Protein AF-A0A1X7NUG3-F1 (afdb_monomer_lite)

Structure (mmCIF, N/CA/C/O backbone):
data_AF-A0A1X7NUG3-F1
#
_entry.id   AF-A0A1X7NUG3-F1
#
loop_
_atom_site.group_PDB
_atom_site.id
_atom_site.type_symbol
_atom_site.label_atom_id
_atom_site.label_alt_id
_atom_site.label_comp_id
_atom_site.label_asym_id
_atom_site.label_entity_id
_atom_site.label_seq_id
_atom_site.pdbx_PDB_ins_code
_atom_site.Cartn_x
_atom_site.Cartn_y
_atom_site.Cartn_z
_atom_site.occupancy
_atom_site.B_iso_or_equiv
_atom_site.auth_seq_id
_atom_site.auth_comp_id
_atom_site.auth_asym_id
_atom_site.auth_atom_id
_atom_site.pdbx_PDB_model_num
ATOM 1 N N . MET A 1 1 ? 16.407 15.820 -26.210 1.00 51.03 1 MET A N 1
ATOM 2 C CA . MET A 1 1 ? 15.959 14.582 -25.521 1.00 51.03 1 MET A CA 1
ATOM 3 C C . MET A 1 1 ? 14.496 14.204 -25.796 1.00 51.03 1 MET A C 1
ATOM 5 O O . MET A 1 1 ? 14.108 13.091 -25.470 1.00 51.03 1 MET A O 1
ATOM 9 N N . THR A 1 2 ? 13.682 15.068 -26.412 1.00 53.81 2 THR A N 1
ATOM 10 C CA . THR A 1 2 ? 12.237 14.852 -26.629 1.00 53.81 2 THR A CA 1
ATOM 11 C C . THR A 1 2 ? 11.900 13.760 -27.653 1.00 53.81 2 THR A C 1
ATOM 13 O O . THR A 1 2 ? 10.905 13.070 -27.482 1.00 53.81 2 THR A O 1
ATOM 16 N N . GLU A 1 3 ? 12.744 13.550 -28.666 1.00 55.56 3 GLU A N 1
ATOM 17 C CA . GLU A 1 3 ? 12.507 12.588 -29.761 1.00 55.56 3 GLU A CA 1
ATOM 18 C C . GLU A 1 3 ? 12.637 11.113 -29.343 1.00 55.56 3 GLU A C 1
ATOM 20 O O . GLU A 1 3 ? 11.925 10.248 -29.851 1.00 55.56 3 GLU A O 1
ATOM 25 N N . VAL A 1 4 ? 13.503 10.818 -28.369 1.00 60.00 4 VAL A N 1
ATOM 26 C CA . VAL A 1 4 ? 13.834 9.444 -27.943 1.00 60.00 4 VAL A CA 1
ATOM 27 C C . VAL A 1 4 ? 12.673 8.786 -27.186 1.00 60.00 4 VAL A C 1
ATOM 29 O O . VAL A 1 4 ? 12.465 7.581 -27.281 1.00 60.00 4 VAL A O 1
ATOM 32 N N . GLN A 1 5 ? 11.860 9.581 -26.483 1.00 64.75 5 GLN A N 1
ATOM 33 C CA . GLN A 1 5 ? 10.739 9.097 -25.664 1.00 64.75 5 GLN A CA 1
ATOM 34 C C . GLN A 1 5 ? 9.473 8.760 -26.472 1.00 64.75 5 GLN A C 1
ATOM 36 O O . GLN A 1 5 ? 8.458 8.375 -25.881 1.00 64.75 5 GLN A O 1
ATOM 41 N N . THR A 1 6 ? 9.517 8.953 -27.794 1.00 70.25 6 THR A N 1
ATOM 42 C CA . THR A 1 6 ? 8.395 8.745 -28.723 1.00 70.25 6 THR A CA 1
ATOM 43 C C . THR A 1 6 ? 8.318 7.312 -29.244 1.00 70.25 6 THR A C 1
ATOM 45 O O . THR A 1 6 ? 7.305 6.937 -29.828 1.00 70.25 6 THR A O 1
ATOM 48 N N . PHE A 1 7 ? 9.363 6.506 -29.048 1.00 82.75 7 PHE A N 1
ATOM 49 C CA . PHE A 1 7 ? 9.443 5.143 -29.568 1.00 82.75 7 PHE A CA 1
ATOM 50 C C . PHE A 1 7 ? 9.084 4.097 -28.512 1.00 82.75 7 PHE A C 1
ATOM 52 O O . PHE A 1 7 ? 9.449 4.221 -27.345 1.00 82.75 7 PHE A O 1
ATOM 59 N N . GLN A 1 8 ? 8.440 3.017 -28.956 1.00 86.94 8 GLN A N 1
ATOM 60 C CA . GLN A 1 8 ? 7.981 1.913 -28.111 1.00 86.94 8 GLN A CA 1
ATOM 61 C C . GLN A 1 8 ? 9.103 1.264 -27.277 1.00 86.94 8 GLN A C 1
ATOM 63 O O . GLN A 1 8 ? 8.863 0.831 -26.150 1.00 86.94 8 GLN A O 1
ATOM 68 N N . TRP A 1 9 ? 10.327 1.192 -27.814 1.00 88.56 9 TRP A N 1
ATOM 69 C CA . TRP A 1 9 ? 11.469 0.588 -27.119 1.00 88.56 9 TRP A CA 1
ATOM 70 C C . TRP A 1 9 ? 11.834 1.334 -25.831 1.00 88.56 9 TRP A C 1
ATOM 72 O O . TRP A 1 9 ? 12.339 0.715 -24.897 1.00 88.56 9 TRP A O 1
ATOM 82 N N . PHE A 1 10 ? 11.560 2.643 -25.762 1.00 90.94 10 PHE A N 1
ATOM 83 C CA . PHE A 1 10 ? 11.886 3.454 -24.595 1.00 90.94 10 PHE A CA 1
ATOM 84 C C . PHE A 1 10 ? 11.067 3.026 -23.377 1.00 90.94 10 PHE A C 1
ATOM 86 O O . PHE A 1 10 ? 11.631 2.884 -22.298 1.00 90.94 10 PHE A O 1
ATOM 93 N N . ASP A 1 11 ? 9.758 2.796 -23.534 1.00 92.06 11 ASP A N 1
ATOM 94 C CA . ASP A 1 11 ? 8.913 2.328 -22.429 1.00 92.06 11 ASP A CA 1
ATOM 95 C C . ASP A 1 11 ? 9.333 0.927 -21.967 1.00 92.06 11 ASP A C 1
ATOM 97 O O . ASP A 1 11 ? 9.462 0.714 -20.764 1.00 92.06 11 ASP A O 1
ATOM 101 N N . ASN A 1 12 ? 9.649 0.016 -22.898 1.00 91.12 12 ASN A N 1
ATOM 102 C CA . ASN A 1 12 ? 10.208 -1.302 -22.567 1.00 91.12 12 ASN A CA 1
ATOM 103 C C . ASN A 1 12 ? 11.477 -1.190 -21.714 1.00 91.12 12 ASN A C 1
ATOM 105 O O . ASN A 1 12 ? 11.555 -1.774 -20.633 1.00 91.12 12 ASN A O 1
ATOM 109 N N . TYR A 1 13 ? 12.451 -0.410 -22.188 1.00 92.12 13 TYR A N 1
ATOM 110 C CA . TYR A 1 13 ? 13.710 -0.190 -21.483 1.00 92.12 13 TYR A CA 1
ATOM 111 C C . TYR A 1 13 ? 13.479 0.453 -20.113 1.00 92.12 13 TYR A C 1
ATOM 113 O O . TYR A 1 13 ? 13.983 -0.030 -19.103 1.00 92.12 13 TYR A O 1
ATOM 121 N N . LEU A 1 14 ? 12.677 1.520 -20.060 1.00 92.69 14 LEU A N 1
ATOM 122 C CA . LEU A 1 14 ? 12.391 2.242 -18.826 1.00 92.69 14 LEU A CA 1
ATOM 123 C C . LEU A 1 14 ? 11.735 1.328 -17.788 1.00 92.69 14 LEU A C 1
ATOM 125 O O . LEU A 1 14 ? 12.117 1.360 -16.626 1.00 92.69 14 LEU A O 1
ATOM 129 N N . ILE A 1 15 ? 10.771 0.504 -18.191 1.00 94.06 15 ILE A N 1
ATOM 130 C CA . ILE A 1 15 ? 10.093 -0.437 -17.295 1.00 94.06 15 ILE A CA 1
ATOM 131 C C . ILE A 1 15 ? 11.072 -1.458 -16.714 1.00 94.06 15 ILE A C 1
ATOM 133 O O . ILE A 1 15 ? 11.061 -1.672 -15.504 1.00 94.06 15 ILE A O 1
ATOM 137 N N . GLN A 1 16 ? 11.934 -2.046 -17.548 1.00 93.50 16 GLN A N 1
ATOM 138 C CA . GLN A 1 16 ? 12.959 -2.994 -17.097 1.00 93.50 16 GLN A CA 1
ATOM 139 C C . GLN A 1 16 ? 13.938 -2.344 -16.120 1.00 93.50 16 GLN A C 1
ATOM 141 O O . GLN A 1 16 ? 14.220 -2.897 -15.060 1.00 93.50 16 GLN A O 1
ATOM 146 N N . GLN A 1 17 ? 14.405 -1.135 -16.440 1.00 93.12 17 GLN A N 1
ATOM 147 C CA . GLN A 1 17 ? 15.295 -0.383 -15.561 1.00 93.12 17 GLN A CA 1
ATOM 148 C C . GLN A 1 17 ? 14.628 -0.058 -14.225 1.00 93.12 17 GLN A C 1
ATOM 150 O O . GLN A 1 17 ? 15.223 -0.295 -13.180 1.00 93.12 17 GLN A O 1
ATOM 155 N N . LEU A 1 18 ? 13.384 0.428 -14.235 1.00 94.12 18 LEU A N 1
ATOM 156 C CA . LEU A 1 18 ? 12.644 0.720 -13.007 1.00 94.12 18 LEU A CA 1
ATOM 157 C C . LEU A 1 18 ? 12.452 -0.538 -12.153 1.00 94.12 18 LEU A C 1
ATOM 159 O O . LEU A 1 18 ? 12.657 -0.469 -10.945 1.00 94.12 18 LEU A O 1
ATOM 163 N N . ALA A 1 19 ? 12.093 -1.670 -12.766 1.00 94.88 19 ALA A N 1
ATOM 164 C CA . ALA A 1 19 ? 11.925 -2.942 -12.067 1.00 94.88 19 ALA A CA 1
ATOM 165 C C . ALA A 1 19 ? 13.235 -3.409 -11.416 1.00 94.88 19 ALA A C 1
ATOM 167 O O . ALA A 1 19 ? 13.255 -3.707 -10.224 1.00 94.88 19 ALA A O 1
ATOM 168 N N . SER A 1 20 ? 14.336 -3.390 -12.173 1.00 93.88 20 SER A N 1
ATOM 169 C CA . SER A 1 20 ? 15.657 -3.795 -11.686 1.00 93.88 20 SER A CA 1
ATOM 170 C C . SER A 1 20 ? 16.163 -2.892 -10.555 1.00 93.88 20 SER A C 1
ATOM 172 O O . SER A 1 20 ? 16.641 -3.380 -9.534 1.00 93.88 20 SER A O 1
ATOM 174 N N . GLN A 1 21 ? 16.008 -1.573 -10.684 1.00 93.00 21 GLN A N 1
ATOM 175 C CA . GLN A 1 21 ? 16.404 -0.625 -9.638 1.00 93.00 21 GLN A CA 1
ATOM 176 C C . GLN A 1 21 ? 15.567 -0.802 -8.364 1.00 93.00 21 GLN A C 1
ATOM 178 O O . GLN A 1 21 ? 16.112 -0.821 -7.264 1.00 93.00 21 GLN A O 1
ATOM 183 N N . LEU A 1 22 ? 14.252 -1.007 -8.502 1.00 92.75 22 LEU A N 1
ATOM 184 C CA . LEU A 1 22 ? 13.373 -1.325 -7.372 1.00 92.75 22 LEU A CA 1
ATOM 185 C C . LEU A 1 22 ? 13.773 -2.627 -6.667 1.00 92.75 22 LEU A C 1
ATOM 187 O O . LEU A 1 22 ? 13.731 -2.681 -5.440 1.00 92.75 22 LEU A O 1
ATOM 191 N N . ALA A 1 23 ? 14.166 -3.655 -7.421 1.00 92.75 23 ALA A N 1
ATOM 192 C CA . ALA A 1 23 ? 14.602 -4.930 -6.861 1.00 92.75 23 ALA A CA 1
ATOM 193 C C . ALA A 1 23 ? 15.933 -4.815 -6.092 1.00 92.75 23 ALA A C 1
ATOM 195 O O . ALA A 1 23 ? 16.102 -5.412 -5.025 1.00 92.75 23 ALA A O 1
ATOM 196 N N . ASN A 1 24 ? 16.860 -4.001 -6.604 1.00 89.88 24 ASN A N 1
ATOM 197 C CA . ASN A 1 24 ? 18.190 -3.806 -6.021 1.00 89.88 24 ASN A CA 1
ATOM 198 C C . ASN A 1 24 ? 18.210 -2.839 -4.819 1.00 89.88 24 ASN A C 1
ATOM 200 O O . ASN A 1 24 ? 19.158 -2.863 -4.033 1.00 89.88 24 ASN A O 1
ATOM 204 N N . GLY A 1 25 ? 17.167 -2.023 -4.640 1.00 83.50 25 GLY A N 1
ATOM 205 C CA . GLY A 1 25 ? 17.064 -1.045 -3.553 1.00 83.50 25 GLY A CA 1
ATOM 206 C C . GLY A 1 25 ? 17.866 0.240 -3.801 1.00 83.50 25 GLY A C 1
ATOM 207 O O . GLY A 1 25 ? 18.378 0.475 -4.891 1.00 83.50 25 GLY A O 1
ATOM 208 N N . GLY A 1 26 ? 17.954 1.111 -2.786 1.00 72.88 26 GLY A N 1
ATOM 209 C CA . GLY A 1 26 ? 18.682 2.391 -2.890 1.00 72.88 26 GLY A CA 1
ATOM 210 C C . GLY A 1 26 ? 17.985 3.445 -3.761 1.00 72.88 26 GLY A C 1
ATOM 211 O O . GLY A 1 26 ? 18.637 4.284 -4.377 1.00 72.88 26 GLY A O 1
ATOM 212 N N . ILE A 1 27 ? 16.658 3.382 -3.833 1.00 83.06 27 ILE A N 1
ATOM 213 C CA . ILE A 1 27 ? 15.836 4.180 -4.741 1.00 83.06 27 ILE A CA 1
ATOM 214 C C . ILE A 1 27 ? 15.324 5.474 -4.106 1.00 83.06 27 ILE A C 1
ATOM 216 O O . ILE A 1 27 ? 14.918 5.513 -2.946 1.00 83.06 27 ILE A O 1
ATOM 220 N N . ASP A 1 28 ? 15.268 6.530 -4.915 1.00 91.00 28 ASP A N 1
ATOM 221 C CA . ASP A 1 28 ? 14.514 7.740 -4.594 1.00 91.00 28 ASP A CA 1
ATOM 222 C C . ASP A 1 28 ? 13.036 7.509 -4.934 1.00 91.00 28 ASP A C 1
ATOM 224 O O . ASP A 1 28 ? 12.619 7.550 -6.096 1.00 91.00 28 ASP A O 1
ATOM 228 N N . TYR A 1 29 ? 12.237 7.239 -3.902 1.00 91.88 29 TYR A N 1
ATOM 229 C CA . TYR A 1 29 ? 10.825 6.921 -4.067 1.00 91.88 29 TYR A CA 1
ATOM 230 C C . TYR A 1 29 ? 10.028 8.016 -4.780 1.00 91.88 29 TYR A C 1
ATOM 232 O O . TYR A 1 29 ? 9.138 7.715 -5.581 1.00 91.88 29 TYR A O 1
ATOM 240 N N . ASP A 1 30 ? 10.327 9.281 -4.494 1.00 91.75 30 ASP A N 1
ATOM 241 C CA . ASP A 1 30 ? 9.551 10.404 -5.011 1.00 91.75 30 ASP A CA 1
ATOM 242 C C . ASP A 1 30 ? 9.921 10.684 -6.467 1.00 91.75 30 ASP A C 1
ATOM 244 O O . ASP A 1 30 ? 9.031 10.888 -7.300 1.00 91.75 30 ASP A O 1
ATOM 248 N N . TYR A 1 31 ? 11.209 10.585 -6.804 1.00 93.62 31 TYR A N 1
ATOM 249 C CA . TYR A 1 31 ? 11.667 10.637 -8.189 1.00 93.62 31 TYR A CA 1
ATOM 250 C C . TYR A 1 31 ? 11.011 9.539 -9.042 1.00 93.62 31 TYR A C 1
ATOM 252 O O . TYR A 1 31 ? 10.504 9.818 -10.132 1.00 93.62 31 TYR A O 1
ATOM 260 N N . TYR A 1 32 ? 10.948 8.302 -8.539 1.00 93.50 32 TYR A N 1
ATOM 261 C CA . TYR A 1 32 ? 10.369 7.175 -9.278 1.00 93.50 32 TYR A CA 1
ATOM 262 C C . TYR A 1 32 ? 8.845 7.308 -9.440 1.00 93.50 32 TYR A C 1
ATOM 264 O O . TYR A 1 32 ? 8.334 7.060 -10.538 1.00 93.50 32 TYR A O 1
ATOM 272 N N . ASP A 1 33 ? 8.098 7.748 -8.413 1.00 93.62 33 ASP A N 1
ATOM 273 C CA . ASP A 1 33 ? 6.642 7.952 -8.556 1.00 93.62 33 ASP A CA 1
ATOM 274 C C . ASP A 1 33 ? 6.342 9.056 -9.575 1.00 93.62 33 ASP A C 1
ATOM 276 O O . ASP A 1 33 ? 5.431 8.903 -10.399 1.00 93.62 33 ASP A O 1
ATOM 280 N N . GLN A 1 34 ? 7.133 10.136 -9.569 1.00 94.06 34 GLN A N 1
ATOM 281 C CA . GLN A 1 34 ? 7.025 11.213 -10.552 1.00 94.06 34 GLN A CA 1
ATOM 282 C C . GLN A 1 34 ? 7.350 10.723 -11.963 1.00 94.06 34 GLN A C 1
ATOM 284 O O . GLN A 1 34 ? 6.582 10.990 -12.892 1.00 94.06 34 GLN A O 1
ATOM 289 N N . LEU A 1 35 ? 8.437 9.970 -12.133 1.00 92.69 35 LEU A N 1
ATOM 290 C CA . LEU A 1 35 ? 8.841 9.419 -13.424 1.00 92.69 35 LEU A CA 1
ATOM 291 C C . LEU A 1 35 ? 7.753 8.502 -14.006 1.00 92.69 35 LEU A C 1
ATOM 293 O O . LEU A 1 35 ? 7.370 8.658 -15.168 1.00 92.69 35 LEU A O 1
ATOM 297 N N . ILE A 1 36 ? 7.171 7.617 -13.190 1.00 93.88 36 ILE A N 1
ATOM 298 C CA . ILE A 1 36 ? 6.039 6.767 -13.593 1.00 93.88 36 ILE A CA 1
ATOM 299 C C . ILE A 1 36 ? 4.799 7.618 -13.915 1.00 93.88 36 ILE A C 1
ATOM 301 O O . ILE A 1 36 ? 4.100 7.362 -14.900 1.00 93.88 36 ILE A O 1
ATOM 305 N N . ALA A 1 37 ? 4.500 8.647 -13.116 1.00 93.75 37 ALA A N 1
ATOM 306 C CA . ALA A 1 37 ? 3.349 9.521 -13.344 1.00 93.75 37 ALA A CA 1
ATOM 307 C C . ALA A 1 37 ? 3.452 10.287 -14.674 1.00 93.75 37 ALA A C 1
ATOM 309 O O . ALA A 1 37 ? 2.462 10.371 -15.406 1.00 93.75 37 ALA A O 1
ATOM 310 N N . GLN A 1 38 ? 4.646 10.772 -15.026 1.00 92.75 38 GLN A N 1
ATOM 311 C CA . GLN A 1 38 ? 4.910 11.486 -16.279 1.00 92.75 38 GLN A CA 1
ATOM 312 C C . GLN A 1 38 ? 4.671 10.624 -17.529 1.00 92.75 38 GLN A C 1
ATOM 314 O O . GLN A 1 38 ? 4.400 11.171 -18.603 1.00 92.75 38 GLN A O 1
ATOM 319 N N . ARG A 1 39 ? 4.718 9.287 -17.414 1.00 92.00 39 ARG A N 1
ATOM 320 C CA . ARG A 1 39 ? 4.415 8.385 -18.538 1.00 92.00 39 ARG A CA 1
ATOM 321 C C . ARG A 1 39 ? 2.938 8.367 -18.913 1.00 92.00 39 ARG A C 1
ATOM 323 O O . ARG A 1 39 ? 2.641 8.161 -20.080 1.00 92.00 39 ARG A O 1
ATOM 330 N N . ARG A 1 40 ? 2.010 8.662 -17.995 1.00 90.56 40 ARG A N 1
ATOM 331 C CA . ARG A 1 40 ? 0.553 8.541 -18.234 1.00 90.56 40 ARG A CA 1
ATOM 332 C C . ARG A 1 40 ? 0.030 9.331 -19.436 1.00 90.56 40 ARG A C 1
ATOM 334 O O . ARG A 1 40 ? -0.956 8.924 -20.037 1.00 90.56 40 ARG A O 1
ATOM 341 N N . GLY A 1 41 ? 0.668 10.453 -19.768 1.00 88.31 41 GLY A N 1
ATOM 342 C CA . GLY A 1 41 ? 0.294 11.304 -20.904 1.00 88.31 41 GLY A CA 1
ATOM 343 C C . GLY A 1 41 ? 1.015 10.974 -22.214 1.00 88.31 41 GLY A C 1
ATOM 344 O O . GLY A 1 41 ? 0.940 11.760 -23.154 1.00 88.31 41 GLY A O 1
ATOM 345 N N . LYS A 1 42 ? 1.783 9.881 -22.277 1.00 90.38 42 LYS A N 1
ATOM 346 C CA . LYS A 1 42 ? 2.637 9.545 -23.425 1.00 90.38 42 LYS A CA 1
ATOM 347 C C . LYS A 1 42 ? 1.954 8.530 -24.336 1.00 90.38 42 LYS A C 1
ATOM 349 O O . LYS A 1 42 ? 1.177 7.699 -23.879 1.00 90.38 42 LYS A O 1
ATOM 354 N N . PHE A 1 43 ? 2.277 8.596 -25.628 1.00 89.94 43 PHE A N 1
ATOM 355 C CA . PHE A 1 43 ? 1.594 7.850 -26.690 1.00 89.94 43 PHE A CA 1
ATOM 356 C C . PHE A 1 43 ? 1.501 6.337 -26.422 1.00 89.94 43 PHE A C 1
ATOM 358 O O . PHE A 1 43 ? 0.418 5.761 -26.512 1.00 89.94 43 PHE A O 1
ATOM 365 N N . TRP A 1 44 ? 2.612 5.715 -26.019 1.00 91.19 44 TRP A N 1
ATOM 366 C CA . TRP A 1 44 ? 2.705 4.270 -25.780 1.00 91.19 44 TRP A CA 1
ATOM 367 C C . TRP A 1 44 ? 2.209 3.822 -24.400 1.00 91.19 44 TRP A C 1
ATOM 369 O O . TRP A 1 44 ? 2.136 2.627 -24.132 1.00 91.19 44 TRP A O 1
ATOM 379 N N . TYR A 1 45 ? 1.823 4.744 -23.507 1.00 91.00 45 TYR A N 1
ATOM 380 C CA . TYR A 1 45 ? 1.429 4.391 -22.138 1.00 91.00 45 TYR A CA 1
ATOM 381 C C . TYR A 1 45 ? 0.294 3.372 -22.084 1.00 91.00 45 TYR A C 1
ATOM 383 O O . TYR A 1 45 ? 0.288 2.514 -21.209 1.00 91.00 45 TYR A O 1
ATOM 391 N N . LYS A 1 46 ? -0.667 3.458 -23.010 1.00 92.44 46 LYS A N 1
ATOM 392 C CA . LYS A 1 46 ? -1.818 2.547 -23.062 1.00 92.44 46 LYS A CA 1
ATOM 393 C C . LYS A 1 46 ? -1.390 1.078 -23.181 1.00 92.44 46 LYS A C 1
ATOM 395 O O . LYS A 1 46 ? -1.996 0.237 -22.524 1.00 92.44 46 LYS A O 1
ATOM 400 N N . ASP A 1 47 ? -0.322 0.808 -23.930 1.00 92.06 47 ASP A N 1
ATOM 401 C CA . ASP A 1 47 ? 0.175 -0.542 -24.210 1.00 92.06 47 ASP A CA 1
ATOM 402 C C . ASP A 1 47 ? 0.991 -1.085 -23.025 1.00 92.06 47 ASP A C 1
ATOM 404 O O . ASP A 1 47 ? 1.037 -2.287 -22.785 1.00 92.06 47 ASP A O 1
ATOM 408 N N . TYR A 1 48 ? 1.558 -0.186 -22.213 1.00 93.25 48 TYR A N 1
ATOM 409 C CA . TYR A 1 48 ? 2.372 -0.507 -21.035 1.00 93.25 48 TYR A CA 1
ATOM 410 C C . TYR A 1 48 ? 1.696 -0.209 -19.695 1.00 93.25 48 TYR A C 1
ATOM 412 O O . TYR A 1 48 ? 2.319 -0.276 -18.630 1.00 93.25 48 TYR A O 1
ATOM 420 N N . ARG A 1 49 ? 0.409 0.143 -19.722 1.00 94.81 49 ARG A N 1
ATOM 421 C CA . ARG A 1 49 ? -0.332 0.650 -18.563 1.00 94.81 49 ARG A CA 1
ATOM 422 C C . ARG A 1 49 ? -0.246 -0.314 -17.386 1.00 94.81 49 ARG A C 1
ATOM 424 O O . ARG A 1 49 ? -0.010 0.125 -16.263 1.00 94.81 49 ARG A O 1
ATOM 431 N N . THR A 1 50 ? -0.428 -1.603 -17.649 1.00 95.50 50 THR A N 1
ATOM 432 C CA . THR A 1 50 ? -0.387 -2.672 -16.646 1.00 95.50 50 THR A CA 1
ATOM 433 C C . THR A 1 50 ? 0.972 -2.738 -15.951 1.00 95.50 50 THR A C 1
ATOM 435 O O . THR A 1 50 ? 1.025 -2.664 -14.726 1.00 95.50 50 THR A O 1
ATOM 438 N N . ALA A 1 51 ? 2.070 -2.753 -16.713 1.00 95.56 51 ALA A N 1
ATOM 439 C CA . ALA A 1 51 ? 3.426 -2.788 -16.166 1.00 95.56 51 ALA A CA 1
ATOM 440 C C . ALA A 1 51 ? 3.736 -1.544 -15.316 1.00 95.56 51 ALA A C 1
ATOM 442 O O . ALA A 1 51 ? 4.246 -1.658 -14.202 1.00 95.56 51 ALA A O 1
ATOM 443 N N . TYR A 1 52 ? 3.344 -0.353 -15.780 1.00 96.31 52 TYR A N 1
ATOM 444 C CA . TYR A 1 52 ? 3.502 0.873 -14.993 1.00 96.31 52 TYR A CA 1
ATOM 445 C C . TYR A 1 52 ? 2.668 0.885 -13.709 1.00 96.31 52 TYR A C 1
ATOM 447 O O . TYR A 1 52 ? 3.097 1.464 -12.709 1.00 96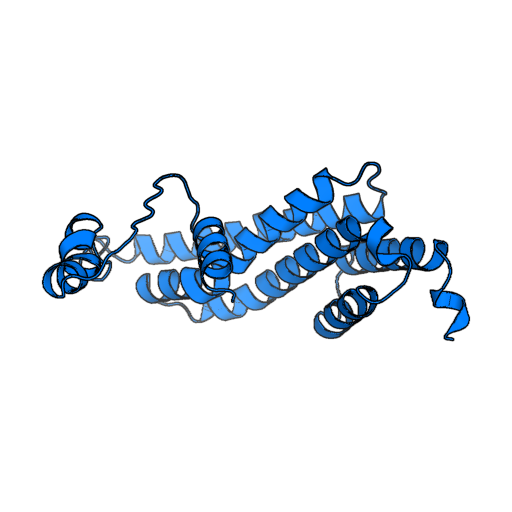.31 52 TYR A O 1
ATOM 455 N N . HIS A 1 53 ? 1.480 0.273 -13.702 1.00 97.12 53 HIS A N 1
ATOM 456 C CA . HIS A 1 53 ? 0.713 0.132 -12.464 1.00 97.12 53 HIS A CA 1
ATOM 457 C C . HIS A 1 53 ? 1.364 -0.854 -11.503 1.00 97.12 53 HIS A C 1
ATOM 459 O O . HIS A 1 53 ? 1.447 -0.526 -10.323 1.00 97.12 53 HIS A O 1
ATOM 465 N N . ALA A 1 54 ? 1.862 -1.996 -11.984 1.00 97.06 54 ALA A N 1
ATOM 466 C CA . ALA A 1 54 ? 2.611 -2.937 -11.154 1.00 97.06 54 ALA A CA 1
ATOM 467 C C . ALA A 1 54 ? 3.814 -2.240 -10.490 1.00 97.06 54 ALA A C 1
ATOM 469 O O . ALA A 1 54 ? 3.901 -2.225 -9.265 1.00 97.06 54 ALA A O 1
ATOM 470 N N . LEU A 1 55 ? 4.644 -1.532 -11.269 1.00 96.56 55 LEU A N 1
ATOM 471 C CA . LEU A 1 55 ? 5.773 -0.737 -10.757 1.00 96.56 55 LEU A CA 1
ATOM 472 C C . LEU A 1 55 ? 5.353 0.313 -9.723 1.00 96.56 55 LEU A C 1
ATOM 474 O O . LEU A 1 55 ? 6.012 0.508 -8.706 1.00 96.56 55 LEU A O 1
ATOM 478 N N . ARG A 1 56 ? 4.240 1.014 -9.960 1.00 97.19 56 ARG A N 1
ATOM 479 C CA . ARG A 1 56 ? 3.750 2.022 -9.013 1.00 97.19 56 ARG A CA 1
ATOM 480 C C . ARG A 1 56 ? 3.316 1.394 -7.688 1.00 97.19 56 ARG A C 1
ATOM 482 O O . ARG A 1 56 ? 3.489 2.008 -6.638 1.00 97.19 56 ARG A O 1
ATOM 489 N N . TRP A 1 57 ? 2.683 0.224 -7.726 1.00 98.12 57 TRP A N 1
ATOM 490 C CA . TRP A 1 57 ? 2.216 -0.446 -6.514 1.00 98.12 57 TRP A CA 1
ATOM 491 C C . TRP A 1 57 ? 3.349 -1.131 -5.753 1.00 98.12 57 TRP A C 1
ATOM 493 O O . TRP A 1 57 ? 3.352 -1.034 -4.529 1.00 98.12 57 TRP A O 1
ATOM 503 N N . SER A 1 58 ? 4.348 -1.696 -6.436 1.00 97.38 58 SER A N 1
ATOM 504 C CA . SER A 1 58 ? 5.564 -2.174 -5.770 1.00 97.38 58 SER A CA 1
ATOM 505 C C . SER A 1 58 ? 6.326 -1.026 -5.102 1.00 97.38 58 SER A C 1
ATOM 507 O O . SER A 1 58 ? 6.659 -1.128 -3.926 1.00 97.38 58 SER A O 1
ATOM 509 N N . LEU A 1 59 ? 6.494 0.113 -5.787 1.00 97.00 59 LEU A N 1
ATOM 510 C CA . LEU A 1 59 ? 7.114 1.318 -5.225 1.00 97.00 59 LEU A CA 1
ATOM 511 C C . LEU A 1 59 ? 6.411 1.786 -3.943 1.00 97.00 59 LEU A C 1
ATOM 513 O O . LEU A 1 59 ? 7.057 2.059 -2.934 1.00 97.00 59 LEU A O 1
ATOM 517 N N . LYS A 1 60 ? 5.073 1.858 -3.971 1.00 96.94 60 LYS A N 1
ATOM 518 C CA . LYS A 1 60 ? 4.266 2.224 -2.799 1.00 96.94 60 LYS A CA 1
ATOM 519 C C . LYS A 1 60 ? 4.426 1.243 -1.646 1.00 96.94 60 LYS A C 1
ATOM 521 O O . LYS A 1 60 ? 4.446 1.685 -0.502 1.00 96.94 60 LYS A O 1
ATOM 526 N N . LEU A 1 61 ? 4.480 -0.054 -1.944 1.00 97.62 61 LEU A N 1
ATOM 527 C CA . LEU A 1 61 ? 4.663 -1.088 -0.935 1.00 97.62 61 LEU A CA 1
ATOM 528 C C . LEU A 1 61 ? 6.017 -0.919 -0.257 1.00 97.62 61 LEU A C 1
ATOM 530 O O . LEU A 1 61 ? 6.059 -0.748 0.953 1.00 97.62 61 LEU A O 1
ATOM 534 N N . VAL A 1 62 ? 7.096 -0.895 -1.039 1.00 95.88 62 VAL A N 1
ATOM 535 C CA . VAL A 1 62 ? 8.462 -0.826 -0.511 1.00 95.88 62 VAL A CA 1
ATOM 536 C C . VAL A 1 62 ? 8.658 0.451 0.317 1.00 95.88 62 VAL A C 1
ATOM 538 O O . VAL A 1 62 ? 9.057 0.362 1.474 1.00 95.88 62 VAL A O 1
ATOM 541 N N . LYS A 1 63 ? 8.208 1.611 -0.189 1.00 95.12 63 LYS A N 1
ATOM 542 C CA . LYS A 1 63 ? 8.218 2.877 0.567 1.00 95.12 63 LYS A CA 1
ATOM 543 C C . LYS A 1 63 ? 7.470 2.775 1.902 1.00 95.12 63 LYS A C 1
ATOM 545 O O . LYS A 1 63 ? 7.984 3.179 2.939 1.00 95.12 63 LYS A O 1
ATOM 550 N N . ALA A 1 64 ? 6.243 2.255 1.882 1.00 95.56 64 ALA A N 1
ATOM 551 C CA . ALA A 1 64 ? 5.408 2.193 3.078 1.00 95.56 64 ALA A CA 1
ATOM 552 C C . ALA A 1 64 ? 5.949 1.205 4.126 1.00 95.56 64 ALA A C 1
ATOM 554 O O . ALA A 1 64 ? 5.790 1.445 5.323 1.00 95.56 64 ALA A O 1
ATOM 555 N N . VAL A 1 65 ? 6.592 0.117 3.690 1.00 95.75 65 VAL A N 1
ATOM 556 C CA . VAL A 1 65 ? 7.264 -0.841 4.578 1.00 95.75 65 VAL A CA 1
ATOM 557 C C . VAL A 1 65 ? 8.506 -0.219 5.219 1.00 95.75 65 VAL A C 1
ATOM 559 O O . VAL A 1 65 ? 8.676 -0.343 6.429 1.00 95.75 65 VAL A O 1
ATOM 562 N N . ASP A 1 66 ? 9.316 0.523 4.464 1.00 92.56 66 ASP A N 1
ATOM 563 C CA . ASP A 1 66 ? 10.484 1.226 5.013 1.00 92.56 66 ASP A CA 1
ATOM 564 C C . ASP A 1 66 ? 10.089 2.275 6.065 1.00 92.56 66 ASP A C 1
ATOM 566 O O . ASP A 1 66 ? 10.711 2.392 7.124 1.00 92.56 66 ASP A O 1
ATOM 570 N N . GLU A 1 67 ? 9.010 3.018 5.811 1.00 92.62 67 GLU A N 1
ATOM 571 C CA . GLU A 1 67 ? 8.470 4.000 6.756 1.00 92.62 67 GLU A CA 1
ATOM 572 C C . GLU A 1 67 ? 7.870 3.334 8.011 1.00 92.62 67 GLU A C 1
ATOM 574 O O . GLU A 1 67 ? 7.888 3.928 9.100 1.00 92.62 67 GLU A O 1
ATOM 579 N N . MET A 1 68 ? 7.372 2.095 7.890 1.00 94.44 68 MET A N 1
ATOM 580 C CA . MET A 1 68 ? 6.651 1.382 8.947 1.00 94.44 68 MET A CA 1
ATOM 581 C C . MET A 1 68 ? 7.481 1.214 10.220 1.00 94.44 68 MET A C 1
ATOM 583 O O . MET A 1 68 ? 6.950 1.437 11.307 1.00 94.44 68 MET A O 1
ATOM 587 N N . THR A 1 69 ? 8.758 0.840 10.121 1.00 88.62 69 THR A N 1
ATOM 588 C CA . THR A 1 69 ? 9.599 0.550 11.299 1.00 88.62 69 THR A CA 1
ATOM 589 C C . THR A 1 69 ? 9.612 1.723 12.281 1.00 88.62 69 THR A C 1
ATOM 591 O O . THR A 1 69 ? 9.413 1.554 13.486 1.00 88.62 69 THR A O 1
ATOM 594 N N . SER A 1 70 ? 9.753 2.943 11.755 1.00 91.31 70 SER A N 1
ATOM 595 C CA . SER A 1 70 ? 9.732 4.173 12.555 1.00 91.31 70 SER A CA 1
ATOM 596 C C . SER A 1 70 ? 8.364 4.465 13.184 1.00 91.31 70 SER A C 1
ATOM 598 O O . SER A 1 70 ? 8.286 5.087 14.246 1.00 91.31 70 SER A O 1
ATOM 600 N N . LEU A 1 71 ? 7.282 4.020 12.538 1.00 93.31 71 LEU A N 1
ATOM 601 C CA . LEU A 1 71 ? 5.915 4.166 13.022 1.00 93.31 71 LEU A CA 1
ATOM 602 C C . LEU A 1 71 ? 5.615 3.145 14.122 1.00 93.31 71 LEU A C 1
ATOM 604 O O . LEU A 1 71 ? 5.136 3.545 15.179 1.00 93.31 71 LEU A O 1
ATOM 608 N N . LEU A 1 72 ? 5.956 1.865 13.931 1.00 93.81 72 LEU A N 1
ATOM 609 C CA . LEU A 1 72 ? 5.757 0.807 14.933 1.00 93.81 72 LEU A CA 1
ATOM 610 C C . LEU A 1 72 ? 6.486 1.104 16.249 1.00 93.81 72 LEU A C 1
ATOM 612 O O . LEU A 1 72 ? 5.962 0.805 17.325 1.00 93.81 72 LEU A O 1
ATOM 616 N N . ALA A 1 73 ? 7.666 1.726 16.180 1.00 91.88 73 ALA A N 1
ATOM 617 C CA . ALA A 1 73 ? 8.432 2.126 17.359 1.00 91.88 73 ALA A CA 1
ATOM 618 C C . ALA A 1 73 ? 7.680 3.121 18.266 1.00 91.88 73 ALA A C 1
ATOM 620 O O . ALA A 1 73 ? 7.896 3.126 19.476 1.00 91.88 73 ALA A O 1
ATOM 621 N N . LYS A 1 74 ? 6.776 3.930 17.696 1.00 93.44 74 LYS A N 1
ATOM 622 C CA . LYS A 1 74 ? 5.981 4.948 18.409 1.00 93.44 74 LYS A CA 1
ATOM 623 C C . LYS A 1 74 ? 4.658 4.411 18.964 1.00 93.44 74 LYS A C 1
ATOM 625 O O . LYS A 1 74 ? 3.905 5.161 19.578 1.00 93.44 74 LYS A O 1
ATOM 630 N N . ILE A 1 75 ? 4.336 3.144 18.703 1.00 93.69 75 ILE A N 1
ATOM 631 C CA . ILE A 1 75 ? 3.072 2.534 19.120 1.00 93.69 75 ILE A CA 1
ATOM 632 C C . ILE A 1 75 ? 3.280 1.813 20.450 1.00 93.69 75 ILE A C 1
ATOM 634 O O . ILE A 1 75 ? 4.130 0.923 20.553 1.00 93.69 75 ILE A O 1
ATOM 638 N N . HIS A 1 76 ? 2.492 2.178 21.459 1.00 90.75 76 HIS A N 1
ATOM 639 C CA . HIS A 1 76 ? 2.644 1.675 22.830 1.00 90.75 76 HIS A CA 1
ATOM 640 C C . HIS A 1 76 ? 1.405 0.952 23.366 1.00 90.75 76 HIS A C 1
ATOM 642 O O . HIS A 1 76 ? 1.493 0.296 24.397 1.00 90.75 76 HIS A O 1
ATOM 648 N N . ASP A 1 77 ? 0.284 1.023 22.653 1.00 89.31 77 ASP A N 1
ATOM 649 C CA . ASP A 1 77 ? -0.973 0.379 23.019 1.00 89.31 77 ASP A CA 1
ATOM 650 C C . ASP A 1 77 ? -1.724 -0.110 21.768 1.00 89.31 77 ASP A C 1
ATOM 652 O O . ASP A 1 77 ? -1.387 0.236 20.628 1.00 89.31 77 ASP A O 1
ATOM 656 N N . LYS A 1 78 ? -2.747 -0.943 21.981 1.00 88.06 78 LYS A N 1
ATOM 657 C CA . LYS A 1 78 ? -3.528 -1.572 20.904 1.00 88.06 78 LYS A CA 1
ATOM 658 C C . LYS A 1 78 ? -4.427 -0.598 20.161 1.00 88.06 78 LYS A C 1
ATOM 660 O O . LYS A 1 78 ? -4.668 -0.793 18.971 1.00 88.06 78 LYS A O 1
ATOM 665 N N . HIS A 1 79 ? -4.953 0.410 20.851 1.00 86.25 79 HIS A N 1
ATOM 666 C CA . HIS A 1 79 ? -5.857 1.377 20.246 1.00 86.25 79 HIS A CA 1
ATOM 667 C C . HIS A 1 79 ? -5.099 2.198 19.201 1.00 86.25 79 HIS A C 1
ATOM 669 O O . HIS A 1 79 ? -5.517 2.274 18.044 1.00 86.25 79 HIS A O 1
ATOM 675 N N . LEU A 1 80 ? -3.926 2.720 19.566 1.00 90.56 80 LEU A N 1
ATOM 676 C CA . LEU A 1 80 ? -3.039 3.405 18.636 1.00 90.56 80 LEU A CA 1
ATOM 677 C C . LEU A 1 80 ? -2.568 2.468 17.516 1.00 90.56 80 LEU A C 1
ATOM 679 O O . LEU A 1 80 ? -2.504 2.890 16.364 1.00 90.56 80 LEU A O 1
ATOM 683 N N . PHE A 1 81 ? -2.289 1.195 17.814 1.00 92.50 81 PHE A N 1
ATOM 684 C CA . PHE A 1 81 ? -1.954 0.210 16.782 1.00 92.50 81 PHE A CA 1
ATOM 685 C C . PHE A 1 81 ? -3.065 0.069 15.734 1.00 92.50 81 PHE A C 1
ATOM 687 O O . PHE A 1 81 ? -2.797 0.143 14.533 1.00 92.50 81 PHE A O 1
ATOM 694 N N . TRP A 1 82 ? -4.315 -0.081 16.178 1.00 89.38 82 TRP A N 1
ATOM 695 C CA . TRP A 1 82 ? -5.467 -0.202 15.289 1.00 89.38 82 TRP A CA 1
ATOM 696 C C . TRP A 1 82 ? -5.711 1.077 14.487 1.00 89.38 82 TRP A C 1
ATOM 698 O O . TRP A 1 82 ? -5.875 1.014 13.269 1.00 89.38 82 TRP A O 1
ATOM 708 N N . GLN A 1 83 ? -5.632 2.241 15.134 1.00 90.75 83 GLN A N 1
ATOM 709 C CA . GLN A 1 83 ? -5.727 3.533 14.459 1.00 90.75 83 GLN A CA 1
ATOM 710 C C . GLN A 1 83 ? -4.664 3.657 13.357 1.00 90.75 83 GLN A C 1
ATOM 712 O O . GLN A 1 83 ? -4.991 3.995 12.220 1.00 90.75 83 GLN A O 1
ATOM 717 N N . MET A 1 84 ? -3.409 3.312 13.661 1.00 94.12 84 MET A N 1
ATOM 718 C CA . MET A 1 84 ? -2.314 3.322 12.688 1.00 94.12 84 MET A CA 1
ATOM 719 C C . MET A 1 84 ? -2.535 2.322 11.551 1.00 94.12 84 MET A C 1
ATOM 721 O O . MET A 1 84 ? -2.199 2.620 10.401 1.00 94.12 84 MET A O 1
ATOM 725 N N . TYR A 1 85 ? -3.140 1.162 11.822 1.00 94.38 85 TYR A N 1
ATOM 726 C CA . TYR A 1 85 ? -3.540 0.245 10.760 1.00 94.38 85 TYR A CA 1
ATOM 727 C C . TYR A 1 85 ? -4.573 0.886 9.830 1.00 94.38 85 TYR A C 1
ATOM 729 O O . TYR A 1 85 ? -4.366 0.908 8.615 1.00 94.38 85 TYR A O 1
ATOM 737 N N . GLN A 1 86 ? -5.623 1.489 10.392 1.00 91.94 86 GLN A N 1
ATOM 738 C CA . GLN A 1 86 ? -6.714 2.115 9.643 1.00 91.94 86 GLN A CA 1
ATOM 739 C C . GLN A 1 86 ? -6.279 3.339 8.822 1.00 91.94 86 GLN A C 1
ATOM 741 O O . GLN A 1 86 ? -6.866 3.616 7.774 1.00 91.94 86 GLN A O 1
ATOM 746 N N . THR A 1 87 ? -5.256 4.080 9.255 1.00 92.31 87 THR A N 1
ATOM 747 C CA . THR A 1 87 ? -4.798 5.305 8.572 1.00 92.31 87 THR A CA 1
ATOM 748 C C . THR A 1 87 ? -3.575 5.091 7.677 1.00 92.31 87 THR A C 1
ATOM 750 O O . THR A 1 87 ? -3.425 5.766 6.645 1.00 92.31 87 THR A O 1
ATOM 753 N N . ASN A 1 88 ? -2.700 4.149 8.038 1.00 94.44 88 ASN A N 1
ATOM 754 C CA . ASN A 1 88 ? -1.393 3.963 7.412 1.00 94.44 88 ASN A CA 1
ATOM 755 C C . ASN A 1 88 ? -1.197 2.536 6.896 1.00 94.44 88 ASN A C 1
ATOM 757 O O . ASN A 1 88 ? -1.051 2.367 5.685 1.00 94.44 88 ASN A O 1
ATOM 761 N N . PHE A 1 89 ? -1.193 1.526 7.768 1.00 96.31 89 PHE A N 1
ATOM 762 C CA . PHE A 1 89 ? -0.663 0.206 7.400 1.00 96.31 89 PHE A CA 1
ATOM 763 C C . PHE A 1 89 ? -1.543 -0.580 6.424 1.00 96.31 89 PHE A C 1
ATOM 765 O O . PHE A 1 89 ? -0.995 -1.314 5.606 1.00 96.31 89 PHE A O 1
ATOM 772 N N . TYR A 1 90 ? -2.861 -0.342 6.374 1.00 96.44 90 TYR A N 1
ATOM 773 C CA . TYR A 1 90 ? -3.722 -0.961 5.352 1.00 96.44 90 TYR A CA 1
ATOM 774 C C . TYR A 1 90 ? -3.264 -0.661 3.913 1.00 96.44 90 TYR A C 1
ATOM 776 O O . TYR A 1 90 ? -3.582 -1.393 2.976 1.00 96.44 90 TYR A O 1
ATOM 784 N N . LYS A 1 91 ? -2.529 0.442 3.705 1.00 96.94 91 LYS A N 1
ATOM 785 C CA . LYS A 1 91 ? -1.996 0.814 2.388 1.00 96.94 91 LYS A CA 1
ATOM 786 C C . LYS A 1 91 ? -0.941 -0.180 1.905 1.00 96.94 91 LYS A C 1
ATOM 788 O O . LYS A 1 91 ? -0.779 -0.306 0.694 1.00 96.94 91 LYS A O 1
ATOM 793 N N . ILE A 1 92 ? -0.262 -0.879 2.818 1.00 98.06 92 ILE A N 1
ATOM 794 C CA . ILE A 1 92 ? 0.715 -1.926 2.500 1.00 98.06 92 ILE A CA 1
ATOM 795 C C . ILE A 1 92 ? -0.019 -3.151 1.945 1.00 98.06 92 ILE A C 1
ATOM 797 O O . ILE A 1 92 ? 0.283 -3.570 0.829 1.00 98.06 92 ILE A O 1
ATOM 801 N N . ASP A 1 93 ? -1.060 -3.632 2.635 1.00 98.06 93 ASP A N 1
ATOM 802 C CA . ASP A 1 93 ? -1.940 -4.703 2.135 1.00 98.06 93 ASP A CA 1
ATOM 803 C C . ASP A 1 93 ? -2.571 -4.332 0.784 1.00 98.06 93 ASP A C 1
ATOM 805 O O . ASP A 1 93 ? -2.613 -5.136 -0.154 1.00 98.06 93 ASP A O 1
ATOM 809 N N . GLN A 1 94 ? -3.021 -3.078 0.646 1.00 97.88 94 GLN A N 1
ATOM 810 C CA . GLN A 1 94 ? -3.594 -2.584 -0.605 1.00 97.88 94 GLN A CA 1
ATOM 811 C C . GLN A 1 94 ? -2.566 -2.626 -1.733 1.00 97.88 94 GLN A C 1
ATOM 813 O O . GLN A 1 94 ? -2.889 -3.058 -2.841 1.00 97.88 94 GLN A O 1
ATOM 818 N N . ALA A 1 95 ? -1.347 -2.154 -1.467 1.00 98.31 95 ALA A N 1
ATOM 819 C CA . ALA A 1 95 ? -0.278 -2.119 -2.449 1.00 98.31 95 ALA A CA 1
ATOM 820 C C . ALA A 1 95 ? 0.149 -3.525 -2.869 1.00 98.31 95 ALA A C 1
ATOM 822 O O . ALA A 1 95 ? 0.298 -3.762 -4.066 1.00 98.31 95 ALA A O 1
ATOM 823 N N . TYR A 1 96 ? 0.229 -4.458 -1.922 1.00 98.50 96 TYR A N 1
ATOM 824 C CA . TYR A 1 96 ? 0.528 -5.863 -2.177 1.00 98.50 96 TYR A CA 1
ATOM 825 C C . TYR A 1 96 ? -0.511 -6.503 -3.107 1.00 98.50 96 TYR A C 1
ATOM 827 O O . TYR A 1 96 ? -0.183 -6.960 -4.203 1.00 98.50 96 TYR A O 1
ATOM 835 N N . ARG A 1 97 ? -1.799 -6.428 -2.742 1.00 97.94 97 ARG A N 1
ATOM 836 C CA . ARG A 1 97 ? -2.894 -6.969 -3.565 1.00 97.94 97 ARG A CA 1
ATOM 837 C C . ARG A 1 97 ? -2.945 -6.327 -4.950 1.00 97.94 97 ARG A C 1
ATOM 839 O O . ARG A 1 97 ? -3.240 -6.992 -5.941 1.00 97.94 97 ARG A O 1
ATOM 846 N N . LYS A 1 98 ? -2.705 -5.016 -5.031 1.00 98.06 98 LYS A N 1
ATOM 847 C CA . LYS A 1 98 ? -2.715 -4.288 -6.302 1.00 98.06 98 LYS A CA 1
ATOM 848 C C . LYS A 1 98 ? -1.525 -4.631 -7.183 1.00 98.06 98 LYS A C 1
ATOM 850 O O . LYS A 1 98 ? -1.722 -4.703 -8.390 1.00 98.06 98 LYS A O 1
ATOM 855 N N . PHE A 1 99 ? -0.340 -4.826 -6.613 1.00 98.19 99 PHE A N 1
ATOM 856 C CA . PHE A 1 99 ? 0.823 -5.293 -7.357 1.00 98.19 99 PHE A CA 1
ATOM 857 C C . PHE A 1 99 ? 0.491 -6.605 -8.070 1.00 98.19 99 PHE A C 1
ATOM 859 O O . PHE A 1 99 ? 0.517 -6.614 -9.299 1.00 98.19 99 PHE A O 1
ATOM 866 N N . TYR A 1 100 ? 0.029 -7.615 -7.322 1.00 97.06 100 TYR A N 1
ATOM 867 C CA . TYR A 1 100 ? -0.376 -8.911 -7.876 1.00 97.06 100 TYR A CA 1
ATOM 868 C C . TYR A 1 100 ? -1.463 -8.791 -8.941 1.00 97.06 100 TYR A C 1
ATOM 870 O O . TYR A 1 100 ? -1.326 -9.308 -10.045 1.00 97.06 100 TYR A O 1
ATOM 878 N N . PHE A 1 101 ? -2.500 -7.992 -8.670 1.00 97.00 101 PHE A N 1
ATOM 879 C CA . PHE A 1 101 ? -3.560 -7.749 -9.647 1.00 97.00 101 PHE A CA 1
ATOM 880 C C . PHE A 1 101 ? -3.026 -7.287 -11.011 1.00 97.00 101 PHE A C 1
ATOM 882 O O . PHE A 1 101 ? -3.574 -7.691 -12.033 1.00 97.00 101 PHE A O 1
ATOM 889 N N . TYR A 1 102 ? -2.003 -6.427 -11.048 1.00 97.00 102 TYR A N 1
ATOM 890 C CA . TYR A 1 102 ? -1.418 -5.970 -12.310 1.00 97.00 102 TYR A CA 1
ATOM 891 C C . TYR A 1 102 ? -0.331 -6.908 -12.841 1.00 97.00 102 TYR A C 1
ATOM 893 O O . TYR A 1 102 ? -0.267 -7.083 -14.054 1.00 97.00 102 TYR A O 1
ATOM 901 N N . SER A 1 103 ? 0.506 -7.507 -11.991 1.00 94.56 103 SER A N 1
ATOM 902 C CA . SER A 1 103 ? 1.556 -8.429 -12.442 1.00 94.56 103 SER A CA 1
ATOM 903 C C . SER A 1 103 ? 0.975 -9.683 -13.088 1.00 94.56 103 SER A C 1
ATOM 905 O O . SER A 1 103 ? 1.475 -10.097 -14.127 1.00 94.56 103 SER A O 1
ATOM 907 N N . ASP A 1 104 ? -0.131 -10.214 -12.563 1.00 93.50 104 ASP A N 1
ATOM 908 C CA . ASP A 1 104 ? -0.786 -11.424 -13.085 1.00 93.50 104 ASP A CA 1
ATOM 909 C C . ASP A 1 104 ? -1.387 -11.219 -14.488 1.00 93.50 104 ASP A C 1
ATOM 911 O O . ASP A 1 104 ? -1.685 -12.174 -15.201 1.00 93.50 104 ASP A O 1
ATOM 915 N N . GLN A 1 105 ? -1.573 -9.963 -14.905 1.00 94.00 105 GLN A N 1
ATOM 916 C CA . GLN A 1 105 ? -2.045 -9.605 -16.245 1.00 94.00 105 GLN A CA 1
ATOM 917 C C . GLN A 1 105 ? -0.901 -9.453 -17.260 1.00 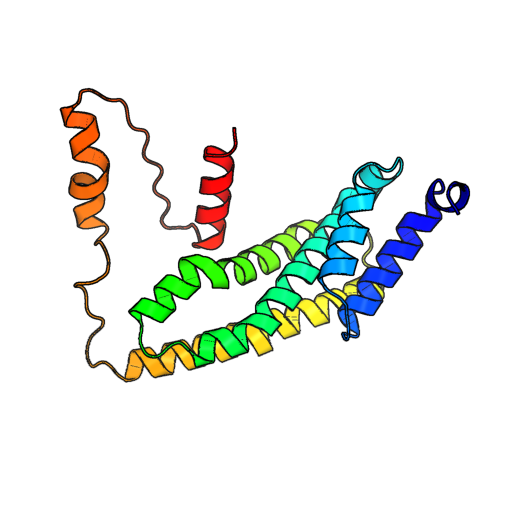94.00 105 GLN A C 1
ATOM 919 O O . GLN A 1 105 ? -1.160 -9.218 -18.444 1.00 94.00 105 GLN A O 1
ATOM 924 N N . LEU A 1 10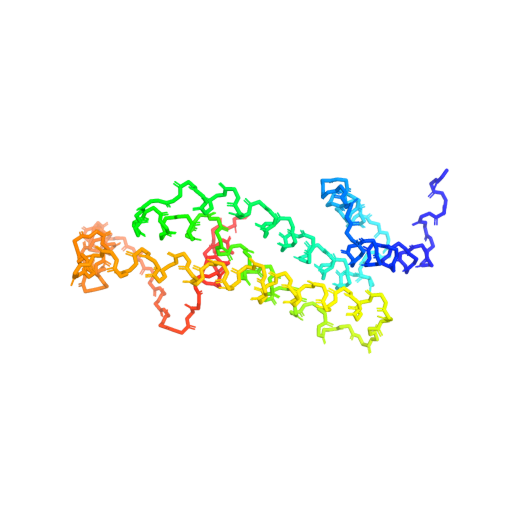6 ? 0.359 -9.525 -16.824 1.00 90.44 106 LEU A N 1
ATOM 925 C CA . LEU A 1 106 ? 1.512 -9.447 -17.715 1.00 90.44 106 LEU A CA 1
ATOM 926 C C . LEU A 1 106 ? 1.730 -10.811 -18.380 1.00 90.44 106 LEU A C 1
ATOM 928 O O . LEU A 1 106 ? 2.001 -11.804 -17.720 1.00 90.44 106 LEU A O 1
ATOM 932 N N . ILE A 1 107 ? 1.627 -10.847 -19.711 1.00 78.06 107 ILE A N 1
ATOM 933 C CA . ILE A 1 107 ? 1.731 -12.085 -20.508 1.00 78.06 107 ILE A CA 1
ATOM 934 C C . ILE A 1 107 ? 3.162 -12.659 -20.475 1.00 78.06 107 ILE A C 1
ATOM 936 O O . ILE A 1 107 ? 3.350 -13.868 -20.585 1.00 78.06 107 ILE A O 1
ATOM 940 N N . HIS A 1 108 ? 4.169 -11.799 -20.286 1.00 72.12 108 HIS A N 1
ATOM 941 C CA . HIS A 1 108 ? 5.576 -12.178 -20.166 1.00 72.12 108 HIS A CA 1
ATOM 942 C C . HIS A 1 108 ? 6.240 -11.353 -19.061 1.00 72.12 108 HIS A C 1
ATOM 944 O O . HIS A 1 108 ? 6.560 -10.177 -19.264 1.00 72.12 108 HIS A O 1
ATOM 950 N N . LEU A 1 109 ? 6.437 -11.961 -17.891 1.00 71.62 109 LEU A N 1
ATOM 951 C CA . LEU A 1 109 ? 7.357 -11.424 -16.891 1.00 71.62 109 LEU A CA 1
ATOM 952 C C . LEU A 1 109 ? 8.775 -11.655 -17.424 1.00 71.62 109 LEU A C 1
ATOM 954 O O . LEU A 1 109 ? 9.106 -12.751 -17.862 1.00 71.62 109 LEU A O 1
ATOM 958 N N . ASN A 1 110 ? 9.574 -10.595 -17.477 1.00 82.62 110 ASN A N 1
ATOM 959 C CA . ASN A 1 110 ? 11.010 -10.725 -17.709 1.00 82.62 110 ASN A CA 1
ATOM 960 C C . ASN A 1 110 ? 11.725 -10.873 -16.361 1.00 82.62 110 ASN A C 1
ATOM 962 O O . ASN A 1 110 ? 11.137 -10.558 -15.325 1.00 82.62 110 ASN A O 1
ATOM 966 N N . ASP A 1 111 ? 12.994 -11.270 -16.389 1.00 88.31 111 ASP A N 1
ATOM 967 C CA . ASP A 1 111 ? 13.820 -11.494 -15.194 1.00 88.31 111 ASP A CA 1
ATOM 968 C C . ASP A 1 111 ? 13.741 -10.321 -14.197 1.00 88.31 111 ASP A C 1
ATOM 970 O O . ASP A 1 111 ? 13.596 -10.516 -12.994 1.00 88.31 111 ASP A O 1
ATOM 974 N N . SER A 1 112 ? 13.704 -9.073 -14.688 1.00 88.75 112 SER A N 1
ATOM 975 C CA . SER A 1 112 ? 13.586 -7.889 -13.823 1.00 88.75 112 SER A CA 1
ATOM 976 C C . SER A 1 112 ? 12.265 -7.826 -13.042 1.00 88.75 112 SER A C 1
ATOM 978 O O . SER A 1 112 ? 12.234 -7.303 -11.929 1.00 88.75 112 SER A O 1
ATOM 980 N N . PHE A 1 113 ? 11.163 -8.326 -13.605 1.00 92.00 113 PHE A N 1
ATOM 981 C CA . PHE A 1 113 ? 9.884 -8.433 -12.900 1.00 92.00 113 PHE A CA 1
ATOM 982 C C . PHE A 1 113 ? 9.835 -9.621 -11.938 1.00 92.00 113 PHE A C 1
ATOM 984 O O . PHE A 1 113 ? 9.152 -9.530 -10.915 1.00 92.00 113 PHE A O 1
ATOM 991 N N . GLU A 1 114 ? 10.543 -10.708 -12.232 1.00 92.56 114 GLU A N 1
ATOM 992 C CA . GLU A 1 114 ? 10.689 -11.829 -11.300 1.00 92.56 114 GLU A CA 1
ATOM 993 C C . GLU A 1 114 ? 11.462 -11.383 -10.052 1.00 92.56 114 GLU A C 1
ATOM 995 O O . GLU A 1 114 ? 10.960 -11.521 -8.933 1.00 92.56 114 GLU A O 1
ATOM 1000 N N . ASP A 1 115 ? 12.600 -10.711 -10.238 1.00 94.88 115 ASP A N 1
ATOM 1001 C CA . ASP A 1 115 ? 13.395 -10.125 -9.152 1.00 94.88 115 ASP A CA 1
ATOM 1002 C C . ASP A 1 115 ? 12.598 -9.091 -8.342 1.00 94.88 115 ASP A C 1
ATOM 1004 O O . ASP A 1 115 ? 12.647 -9.052 -7.103 1.00 94.88 115 ASP A O 1
ATOM 1008 N N . LEU A 1 116 ? 11.808 -8.259 -9.029 1.00 95.75 116 LEU A N 1
ATOM 1009 C CA . LEU A 1 116 ? 10.899 -7.319 -8.379 1.00 95.75 116 LEU A CA 1
ATOM 1010 C C . LEU A 1 116 ? 9.832 -8.046 -7.553 1.00 95.75 116 LEU A C 1
ATOM 1012 O O . LEU A 1 116 ? 9.517 -7.606 -6.449 1.00 95.75 116 LEU A O 1
ATOM 1016 N N . THR A 1 117 ? 9.286 -9.150 -8.060 1.00 96.12 117 THR A N 1
ATOM 1017 C CA . THR A 1 117 ? 8.278 -9.949 -7.350 1.00 96.12 117 THR A CA 1
ATOM 1018 C C . THR A 1 117 ? 8.867 -10.540 -6.076 1.00 96.12 117 THR A C 1
ATOM 1020 O O . THR A 1 117 ? 8.288 -10.365 -5.007 1.00 96.12 117 THR A O 1
ATOM 1023 N N . LEU A 1 118 ? 10.064 -11.133 -6.148 1.00 96.31 118 LEU A N 1
ATOM 1024 C CA . LEU A 1 118 ? 10.793 -11.618 -4.970 1.00 96.31 118 LEU A CA 1
ATOM 1025 C C . LEU A 1 118 ? 11.051 -10.498 -3.957 1.00 96.31 118 LEU A C 1
ATOM 1027 O O . LEU A 1 118 ? 10.951 -10.695 -2.743 1.00 96.31 118 LEU A O 1
ATOM 1031 N N . THR A 1 119 ? 11.348 -9.298 -4.452 1.00 96.44 119 THR A N 1
ATOM 1032 C CA . THR A 1 119 ? 11.539 -8.118 -3.611 1.00 96.44 119 THR A CA 1
ATOM 1033 C C . THR A 1 119 ? 10.245 -7.712 -2.912 1.00 96.44 119 THR A C 1
ATOM 1035 O O . THR A 1 119 ? 10.264 -7.497 -1.699 1.00 96.44 119 THR A O 1
ATOM 1038 N N . VAL A 1 120 ? 9.120 -7.637 -3.627 1.00 97.62 120 VAL A N 1
ATOM 1039 C CA . VAL A 1 120 ? 7.798 -7.335 -3.051 1.00 97.62 120 VAL A CA 1
ATOM 1040 C C . VAL A 1 120 ? 7.411 -8.375 -2.001 1.00 97.62 120 VAL A C 1
ATOM 1042 O O . VAL A 1 120 ? 7.026 -8.006 -0.892 1.00 97.62 120 VAL A O 1
ATOM 1045 N N . GLU A 1 121 ? 7.588 -9.654 -2.317 1.00 97.88 121 GLU A N 1
ATOM 1046 C CA . GLU A 1 121 ? 7.330 -10.782 -1.424 1.00 97.88 121 GLU A CA 1
ATOM 1047 C C . GLU A 1 121 ? 8.142 -10.693 -0.132 1.00 97.88 121 GLU A C 1
ATOM 1049 O O . GLU A 1 121 ? 7.597 -10.821 0.967 1.00 97.88 121 GLU A O 1
ATOM 1054 N N . ARG A 1 122 ? 9.442 -10.400 -0.242 1.00 97.38 122 ARG A N 1
ATOM 1055 C CA . ARG A 1 122 ? 10.316 -10.204 0.918 1.00 97.38 122 ARG A CA 1
ATOM 1056 C C . ARG A 1 122 ? 9.849 -9.031 1.780 1.00 97.38 122 ARG A C 1
ATOM 1058 O O . ARG A 1 122 ? 9.757 -9.183 2.996 1.00 97.38 122 ARG A O 1
ATOM 1065 N N . HIS A 1 123 ? 9.552 -7.878 1.178 1.00 97.12 123 HIS A N 1
ATOM 1066 C CA . HIS A 1 123 ? 9.088 -6.708 1.930 1.00 97.12 123 HIS A CA 1
ATOM 1067 C C . HIS A 1 123 ? 7.756 -6.985 2.627 1.00 97.12 123 HIS A C 1
ATOM 1069 O O . HIS A 1 123 ? 7.600 -6.645 3.797 1.00 97.12 123 HIS A O 1
ATOM 1075 N N . TYR A 1 124 ? 6.819 -7.647 1.952 1.00 98.19 124 TYR A N 1
ATOM 1076 C CA . TYR A 1 124 ? 5.515 -7.936 2.531 1.00 98.19 124 TYR A CA 1
ATOM 1077 C C . TYR A 1 124 ? 5.584 -8.991 3.641 1.00 98.19 124 TYR A C 1
ATOM 1079 O O . TYR A 1 124 ? 5.126 -8.750 4.754 1.00 98.19 124 TYR A O 1
ATOM 1087 N N . HIS A 1 125 ? 6.189 -10.149 3.389 1.00 97.88 125 HIS A N 1
ATOM 1088 C CA . HIS A 1 125 ? 6.157 -11.250 4.352 1.00 97.88 125 HIS A CA 1
ATOM 1089 C C . HIS A 1 125 ? 7.184 -11.090 5.475 1.00 97.88 125 HIS A C 1
ATOM 1091 O O . HIS A 1 125 ? 6.863 -11.314 6.643 1.00 97.88 125 HIS A O 1
ATOM 1097 N N . GLN A 1 126 ? 8.418 -10.705 5.140 1.00 96.19 126 GLN A N 1
ATOM 1098 C CA . GLN A 1 126 ? 9.523 -10.709 6.103 1.00 96.19 126 GLN A CA 1
ATOM 1099 C C . GLN A 1 126 ? 9.689 -9.382 6.835 1.00 96.19 126 GLN A C 1
ATOM 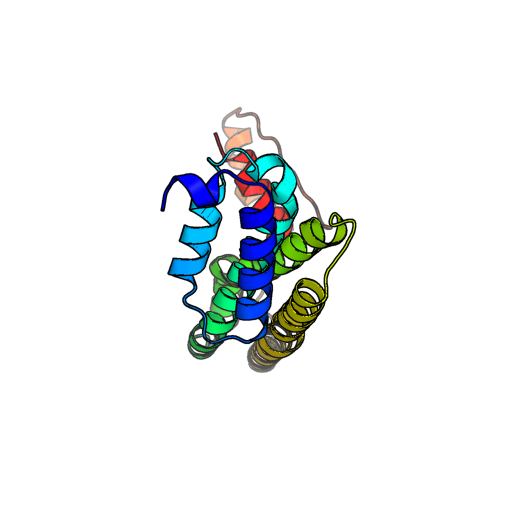1101 O O . GLN A 1 126 ? 10.045 -9.398 8.009 1.00 96.19 126 GLN A O 1
ATOM 1106 N N . LEU A 1 127 ? 9.455 -8.251 6.162 1.00 96.06 127 LEU A N 1
ATOM 1107 C CA . LEU A 1 127 ? 9.681 -6.926 6.751 1.00 96.06 127 LEU A CA 1
ATOM 1108 C C . LEU A 1 127 ? 8.394 -6.295 7.290 1.00 96.06 127 LEU A C 1
ATOM 1110 O O . LEU A 1 127 ? 8.433 -5.621 8.312 1.00 96.06 127 LEU A O 1
ATOM 1114 N N . PHE A 1 128 ? 7.255 -6.532 6.637 1.00 97.44 128 PHE A N 1
ATOM 1115 C CA . PHE A 1 128 ? 5.959 -6.038 7.089 1.00 97.44 128 PHE A CA 1
ATOM 1116 C C . PHE A 1 128 ? 5.260 -7.020 8.028 1.00 97.44 128 PHE A C 1
ATOM 1118 O O . PHE A 1 128 ? 5.175 -6.765 9.227 1.00 97.44 128 PHE A O 1
ATOM 1125 N N . LEU A 1 129 ? 4.769 -8.143 7.500 1.00 96.81 129 LEU A N 1
ATOM 1126 C CA . LEU A 1 129 ? 3.835 -9.021 8.206 1.00 96.81 129 LEU A CA 1
ATOM 1127 C C . LEU A 1 129 ? 4.440 -9.593 9.491 1.00 96.81 129 LEU A C 1
ATOM 1129 O O . LEU A 1 129 ? 3.773 -9.622 10.521 1.00 96.81 129 LEU A O 1
ATOM 1133 N N . LYS A 1 130 ? 5.714 -9.997 9.444 1.00 97.00 130 LYS A N 1
ATOM 1134 C CA . LYS A 1 130 ? 6.445 -10.510 10.606 1.00 97.00 130 LYS A CA 1
ATOM 1135 C C . LYS A 1 130 ? 6.553 -9.480 11.735 1.00 97.00 130 LYS A C 1
ATOM 1137 O O . LYS A 1 130 ? 6.196 -9.787 12.869 1.00 97.00 130 LYS A O 1
ATOM 1142 N N . GLU A 1 131 ? 7.027 -8.272 11.435 1.00 95.62 131 GLU A N 1
ATOM 1143 C CA . GLU A 1 131 ? 7.223 -7.212 12.436 1.00 95.62 131 GLU A CA 1
ATOM 1144 C C . GLU A 1 131 ? 5.884 -6.674 12.953 1.00 95.62 131 GLU A C 1
ATOM 1146 O O . GLU A 1 131 ? 5.708 -6.447 14.152 1.00 95.62 131 GLU A O 1
ATOM 1151 N N . PHE A 1 132 ? 4.906 -6.532 12.057 1.00 96.00 132 PHE A N 1
ATOM 1152 C CA . PHE A 1 132 ? 3.542 -6.148 12.399 1.00 96.00 132 PHE A CA 1
ATOM 1153 C C . PHE A 1 132 ? 2.899 -7.159 13.358 1.00 96.00 132 PHE A C 1
ATOM 1155 O O . PHE A 1 132 ? 2.365 -6.760 14.394 1.00 96.00 132 PHE A O 1
ATOM 1162 N N . ALA A 1 133 ? 2.989 -8.459 13.052 1.00 95.25 133 ALA A N 1
ATOM 1163 C CA . ALA A 1 133 ? 2.460 -9.526 13.898 1.00 95.25 133 ALA A CA 1
ATOM 1164 C C . ALA A 1 133 ? 3.173 -9.580 15.255 1.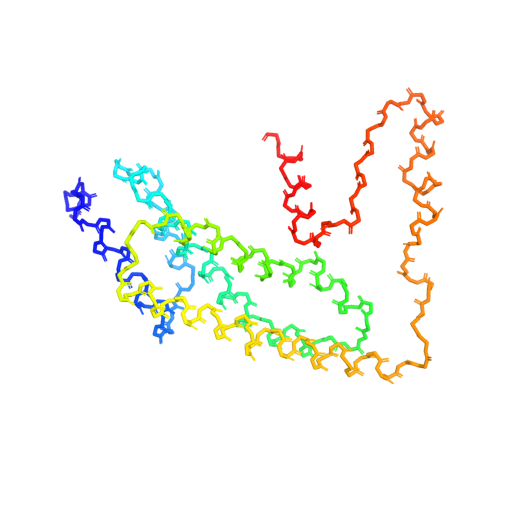00 95.25 133 ALA A C 1
ATOM 1166 O O . ALA A 1 133 ? 2.510 -9.597 16.287 1.00 95.25 133 ALA A O 1
ATOM 1167 N N . ALA A 1 134 ? 4.508 -9.503 15.273 1.00 95.00 134 ALA A N 1
ATOM 1168 C CA . ALA A 1 134 ? 5.275 -9.491 16.517 1.00 95.00 134 ALA A CA 1
ATOM 1169 C C . ALA A 1 134 ? 4.885 -8.311 17.425 1.00 95.00 134 ALA A C 1
ATOM 1171 O O . ALA A 1 134 ? 4.701 -8.482 18.634 1.00 95.00 134 ALA A O 1
ATOM 1172 N N . LYS A 1 135 ? 4.710 -7.114 16.847 1.00 94.88 135 LYS A N 1
ATOM 1173 C CA . LYS A 1 135 ? 4.258 -5.934 17.593 1.00 94.88 135 LYS A CA 1
ATOM 1174 C C . LYS A 1 135 ? 2.834 -6.108 18.118 1.00 94.88 135 LYS A C 1
ATOM 1176 O O . LYS A 1 135 ? 2.570 -5.754 19.266 1.00 94.88 135 LYS A O 1
ATOM 1181 N N . TRP A 1 136 ? 1.930 -6.641 17.300 1.00 93.00 136 TRP A N 1
ATOM 1182 C CA . TRP A 1 136 ? 0.560 -6.931 17.713 1.00 93.00 136 TRP A CA 1
ATOM 1183 C C . TRP A 1 136 ? 0.523 -7.918 18.881 1.00 93.00 136 TRP A C 1
ATOM 1185 O O . TRP A 1 136 ? -0.093 -7.620 19.903 1.00 93.00 136 TRP A O 1
ATOM 1195 N N . ASP A 1 137 ? 1.241 -9.035 18.777 1.00 92.44 137 ASP A N 1
ATOM 1196 C CA . ASP A 1 137 ? 1.303 -10.061 19.819 1.00 92.44 137 ASP A CA 1
ATOM 1197 C C . ASP A 1 137 ? 1.839 -9.487 21.132 1.00 92.44 137 ASP A C 1
ATOM 1199 O O . ASP A 1 137 ? 1.236 -9.689 22.189 1.00 92.44 137 ASP A O 1
ATOM 1203 N N . GLN A 1 138 ? 2.910 -8.688 21.064 1.00 92.44 138 GLN A N 1
ATOM 1204 C CA . GLN A 1 138 ? 3.453 -7.984 22.225 1.00 92.44 138 GLN A CA 1
ATOM 1205 C C . GLN A 1 138 ? 2.384 -7.125 22.915 1.00 92.44 138 GLN A C 1
ATOM 1207 O O . GLN A 1 138 ? 2.232 -7.196 24.135 1.00 92.44 138 GLN A O 1
ATOM 1212 N N . LEU A 1 139 ? 1.650 -6.307 22.156 1.00 90.44 139 LEU A N 1
ATOM 1213 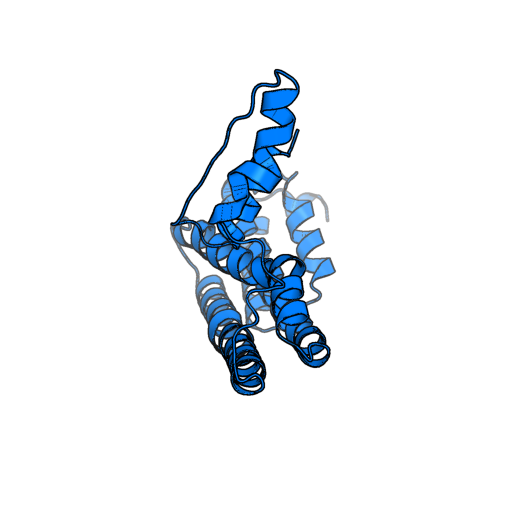C CA . LEU A 1 139 ? 0.627 -5.416 22.709 1.00 90.44 139 LEU A CA 1
ATOM 1214 C C . LEU A 1 139 ? -0.566 -6.211 23.254 1.00 90.44 139 LEU A C 1
ATOM 1216 O O . LEU A 1 139 ? -1.084 -5.889 24.323 1.00 90.44 139 LEU A O 1
ATOM 1220 N N . VAL A 1 140 ? -0.997 -7.268 22.554 1.00 85.44 140 VAL A N 1
ATOM 1221 C CA . VAL A 1 140 ? -2.105 -8.144 22.966 1.00 85.44 140 VAL A CA 1
ATOM 1222 C C . VAL A 1 140 ? -1.823 -8.848 24.279 1.00 85.44 140 VAL A C 1
ATOM 1224 O O . VAL A 1 140 ? -2.677 -8.783 25.166 1.00 85.44 140 VAL A O 1
ATOM 1227 N N . MET A 1 141 ? -0.637 -9.437 24.427 1.00 85.44 141 MET A N 1
ATOM 1228 C CA . MET A 1 141 ? -0.236 -10.163 25.634 1.00 85.44 141 MET A CA 1
ATOM 1229 C C . MET A 1 141 ? -0.103 -9.269 26.875 1.00 85.44 141 MET A C 1
ATOM 1231 O O . MET A 1 141 ? -0.229 -9.766 27.992 1.00 85.44 141 MET A O 1
ATOM 1235 N N . GLN A 1 142 ? 0.128 -7.963 26.708 1.00 79.50 142 GLN A N 1
ATOM 1236 C CA . GLN A 1 142 ? 0.274 -7.024 27.826 1.00 79.50 142 GLN A CA 1
ATOM 1237 C C . GLN A 1 142 ? -1.047 -6.676 28.530 1.00 79.50 142 GLN A C 1
ATOM 1239 O O . GLN A 1 142 ? -1.018 -6.232 29.677 1.00 79.50 142 GLN A O 1
ATOM 1244 N N . GLU A 1 143 ? -2.208 -6.910 27.909 1.00 69.69 143 GLU A N 1
ATOM 1245 C CA . GLU A 1 143 ? -3.500 -6.679 28.563 1.00 69.69 143 GLU A CA 1
ATOM 1246 C C . GLU A 1 143 ? -4.256 -7.988 28.790 1.00 69.69 143 GLU A C 1
ATOM 1248 O O . GLU A 1 143 ? -4.506 -8.757 27.864 1.00 69.69 143 GLU A O 1
ATOM 1253 N N . ALA A 1 144 ? -4.733 -8.188 30.020 1.00 60.81 144 ALA A N 1
ATOM 1254 C CA . ALA A 1 144 ? -5.475 -9.383 30.423 1.00 60.81 144 ALA A CA 1
ATOM 1255 C C . ALA A 1 144 ? -6.835 -9.563 29.713 1.00 60.81 144 ALA A C 1
ATOM 1257 O O . ALA A 1 144 ? -7.429 -10.640 29.782 1.00 60.81 144 ALA A O 1
ATOM 1258 N N . ARG A 1 145 ? -7.367 -8.519 29.060 1.00 61.91 145 ARG A N 1
ATOM 1259 C CA . ARG A 1 145 ? -8.617 -8.557 28.287 1.00 61.91 145 ARG A CA 1
ATOM 1260 C C . ARG A 1 145 ? -8.517 -7.611 27.097 1.00 61.91 145 ARG A C 1
ATOM 1262 O O . ARG A 1 145 ? -8.071 -6.483 27.257 1.00 61.91 145 ARG A O 1
ATOM 1269 N N . LEU A 1 146 ? -9.007 -8.041 25.933 1.00 58.69 146 LEU A N 1
ATOM 1270 C CA . LEU A 1 146 ? -9.346 -7.121 24.847 1.00 58.69 146 LEU A CA 1
ATOM 1271 C C . LEU A 1 146 ? -10.465 -6.208 25.365 1.00 58.69 146 LEU A C 1
ATOM 1273 O O . LEU A 1 146 ? -11.606 -6.646 25.532 1.00 58.69 146 LEU A O 1
ATOM 1277 N N . SER A 1 147 ? -10.117 -4.971 25.719 1.00 57.34 147 SER A N 1
ATOM 1278 C CA . SER A 1 147 ? -11.074 -3.950 26.139 1.00 57.34 147 SER A CA 1
ATOM 1279 C C . SER A 1 147 ? -12.140 -3.787 25.052 1.00 57.34 147 SER A C 1
ATOM 1281 O O . SER A 1 147 ? -11.865 -3.316 23.954 1.00 57.34 147 SER A O 1
ATOM 1283 N N . ARG A 1 148 ? -13.379 -4.192 25.349 1.00 56.88 148 ARG A N 1
ATOM 1284 C CA . ARG A 1 148 ? -14.528 -4.059 24.436 1.00 56.88 148 ARG A CA 1
ATOM 1285 C C . ARG A 1 148 ? -15.058 -2.620 24.360 1.00 56.88 148 ARG A C 1
ATOM 1287 O O . ARG A 1 148 ? -16.007 -2.372 23.627 1.00 56.88 148 ARG A O 1
ATOM 1294 N N . LYS A 1 149 ? -14.512 -1.706 25.174 1.00 61.12 149 LYS A N 1
ATOM 1295 C CA . LYS A 1 149 ? -15.061 -0.360 25.386 1.00 61.12 149 LYS A CA 1
ATOM 1296 C C . LYS A 1 149 ? -14.686 0.636 24.291 1.00 61.12 149 LYS A C 1
ATOM 1298 O O . LYS A 1 149 ? -15.430 1.586 24.099 1.00 61.12 149 LYS A O 1
ATOM 1303 N N . ASP A 1 150 ? -13.601 0.386 23.562 1.00 60.16 150 ASP A N 1
ATOM 1304 C CA . ASP A 1 150 ? -13.017 1.375 22.644 1.00 60.16 150 ASP A CA 1
ATOM 1305 C C . ASP A 1 150 ? -13.284 1.058 21.160 1.00 60.16 150 ASP A C 1
ATOM 1307 O O . ASP A 1 150 ? -12.791 1.745 20.271 1.00 60.16 150 ASP A O 1
ATOM 1311 N N . ILE A 1 151 ? -14.070 0.011 20.873 1.00 67.69 151 ILE A N 1
ATOM 1312 C CA . ILE A 1 151 ? -14.448 -0.391 19.512 1.00 67.69 151 ILE A CA 1
ATOM 1313 C C . ILE A 1 151 ? -15.972 -0.415 19.420 1.00 67.69 151 ILE A C 1
ATOM 1315 O O . ILE A 1 151 ? -16.621 -1.199 20.124 1.00 67.69 151 ILE A O 1
ATOM 1319 N N . THR A 1 152 ? -16.535 0.399 18.520 1.00 71.50 152 THR A N 1
ATOM 1320 C CA . THR A 1 152 ? -17.967 0.381 18.195 1.00 71.50 152 THR A CA 1
ATOM 1321 C C . THR A 1 152 ? -18.379 -1.042 17.855 1.00 71.50 152 THR A C 1
ATOM 1323 O O . THR A 1 152 ? -17.865 -1.655 16.916 1.00 71.50 152 THR A O 1
ATOM 1326 N N . GLN A 1 153 ? -19.282 -1.609 18.653 1.00 78.75 153 GLN A N 1
ATOM 1327 C CA . GLN A 1 153 ? -19.749 -2.960 18.387 1.00 78.75 153 GLN A CA 1
ATOM 1328 C C . GLN A 1 153 ? -20.662 -2.923 17.169 1.00 78.75 153 GLN A C 1
ATOM 1330 O O . GLN A 1 153 ? -21.552 -2.081 17.079 1.00 78.75 153 GLN A O 1
ATOM 1335 N N . GLN A 1 154 ? -20.508 -3.897 16.274 1.00 80.50 154 GLN A N 1
ATOM 1336 C CA . GLN A 1 154 ? -21.386 -4.045 15.113 1.00 80.50 154 GLN A CA 1
ATOM 1337 C C . GLN A 1 154 ? -22.875 -4.107 15.508 1.00 80.50 154 GLN A C 1
ATOM 1339 O O . GLN A 1 154 ? -23.733 -3.670 14.749 1.00 80.50 154 GLN A O 1
ATOM 1344 N N . THR A 1 155 ? -23.195 -4.583 16.717 1.00 84.31 155 THR A N 1
ATOM 1345 C CA . THR A 1 155 ? -24.561 -4.597 17.267 1.00 84.31 155 THR A CA 1
ATOM 1346 C C . THR A 1 155 ? -25.166 -3.205 17.467 1.00 84.31 155 THR A C 1
ATOM 1348 O O . THR A 1 155 ? -26.386 -3.085 17.463 1.00 84.31 155 THR A O 1
ATOM 1351 N N . HIS A 1 156 ? -24.340 -2.166 17.626 1.00 87.81 156 HIS A N 1
ATOM 1352 C CA . HIS A 1 156 ? -24.768 -0.768 17.744 1.00 87.81 156 HIS A CA 1
ATOM 1353 C C . HIS A 1 156 ? -24.782 -0.027 16.398 1.00 87.81 156 HIS A C 1
ATOM 1355 O O . HIS A 1 156 ? -25.228 1.110 16.331 1.00 87.81 156 HIS A O 1
ATOM 1361 N N . PHE A 1 157 ? -24.378 -0.668 15.294 1.00 89.44 157 PHE A N 1
ATOM 1362 C CA . PHE A 1 157 ? -24.297 -0.017 13.982 1.00 89.44 157 PHE A CA 1
ATOM 1363 C C . PHE A 1 157 ? -25.597 0.697 13.579 1.00 89.44 157 PHE A C 1
ATOM 1365 O O . PHE A 1 157 ? -25.562 1.832 13.117 1.00 89.44 157 PHE A O 1
ATOM 1372 N N . TYR A 1 158 ? -26.757 0.057 13.769 1.00 90.56 158 TYR A N 1
ATOM 1373 C CA . TYR A 1 158 ? -28.025 0.687 13.401 1.00 90.56 158 TYR A CA 1
ATOM 1374 C C . TYR A 1 158 ? -28.306 1.943 14.234 1.00 90.56 158 TYR A C 1
ATOM 1376 O O . TYR A 1 158 ? -28.666 2.972 13.664 1.00 90.56 158 TYR A O 1
ATOM 1384 N N . SER A 1 159 ? -28.146 1.866 15.561 1.00 92.44 159 SER A N 1
ATOM 1385 C CA . SER A 1 159 ? -28.406 3.005 16.449 1.00 92.44 159 SER A CA 1
ATOM 1386 C C . SER A 1 159 ? -27.450 4.160 16.181 1.00 92.44 159 SER A C 1
ATOM 1388 O O . SER A 1 159 ? -27.882 5.309 16.163 1.00 92.44 159 SER A O 1
ATOM 1390 N N . ASP A 1 160 ? -26.182 3.844 15.935 1.00 90.12 160 ASP A N 1
ATOM 1391 C CA . ASP A 1 160 ? -25.112 4.835 15.898 1.00 90.12 160 ASP A CA 1
ATOM 1392 C C . ASP A 1 160 ? -24.989 5.481 14.506 1.00 90.12 160 ASP A C 1
ATOM 1394 O O . ASP A 1 160 ? -24.753 6.683 14.406 1.00 90.12 160 ASP A O 1
ATOM 1398 N N . GLU A 1 161 ? -25.219 4.717 13.428 1.00 90.12 161 GLU A N 1
ATOM 1399 C CA . GLU A 1 161 ? -24.929 5.151 12.050 1.00 90.12 161 GLU A CA 1
ATOM 1400 C C . GLU A 1 161 ? -26.173 5.320 11.159 1.00 90.12 161 GLU A C 1
ATOM 1402 O O . GLU A 1 161 ? -26.110 6.024 10.152 1.00 90.12 161 GLU A O 1
ATOM 1407 N N . VAL A 1 162 ? -27.310 4.680 11.474 1.00 92.88 162 VAL A N 1
ATOM 1408 C CA . VAL A 1 162 ? -28.480 4.630 10.566 1.00 92.88 162 VAL A CA 1
ATOM 1409 C C . VAL A 1 162 ? -29.704 5.351 11.129 1.00 92.88 162 VAL A C 1
ATOM 1411 O O . VAL A 1 162 ? -30.372 6.075 10.387 1.00 92.88 162 VAL A O 1
ATOM 1414 N N . ALA A 1 163 ? -30.000 5.179 12.420 1.00 94.38 163 ALA A N 1
ATOM 1415 C CA . ALA A 1 163 ? -31.252 5.623 13.038 1.00 94.38 163 ALA A CA 1
ATOM 1416 C C . ALA A 1 163 ? -31.546 7.114 12.801 1.00 94.38 163 ALA A C 1
ATOM 1418 O O . ALA A 1 163 ? -32.642 7.465 12.368 1.00 94.38 163 ALA A O 1
ATOM 1419 N N . SER A 1 164 ? -30.539 7.978 12.965 1.00 94.62 164 SER A N 1
ATOM 1420 C CA . SER A 1 164 ? -30.686 9.432 12.809 1.00 94.62 164 SER A CA 1
ATOM 1421 C C . SER A 1 164 ? -31.118 9.870 11.403 1.00 94.62 164 SER A C 1
ATOM 1423 O O . SER A 1 164 ? -31.810 10.877 11.252 1.00 94.62 164 SER A O 1
ATOM 1425 N N . PHE A 1 165 ? -30.740 9.128 10.358 1.00 94.75 165 PHE A N 1
ATOM 1426 C CA . PHE A 1 165 ? -31.162 9.421 8.990 1.00 94.75 165 PHE A CA 1
ATOM 1427 C C . PHE A 1 165 ? -32.609 9.002 8.746 1.00 94.75 165 PHE A C 1
ATOM 1429 O O . PHE A 1 165 ? -33.354 9.741 8.103 1.00 94.75 165 PHE A O 1
ATOM 1436 N N . VAL A 1 166 ? -33.006 7.844 9.279 1.00 92.88 166 VAL A N 1
ATOM 1437 C CA . VAL A 1 166 ? -34.379 7.334 9.179 1.00 92.88 166 VAL A CA 1
ATOM 1438 C C . VAL A 1 166 ? -35.346 8.270 9.904 1.00 92.88 166 VAL A C 1
ATOM 1440 O O . VAL A 1 166 ? -36.378 8.630 9.347 1.00 92.88 166 VAL A O 1
ATOM 1443 N N . GLU A 1 167 ? -34.980 8.740 11.099 1.00 95.12 167 GLU A N 1
ATOM 1444 C CA . GLU A 1 167 ? -35.756 9.724 11.871 1.00 95.12 167 GLU A CA 1
ATOM 1445 C C . GLU A 1 167 ? -35.929 11.065 11.138 1.00 95.12 167 GLU A C 1
ATOM 1447 O O . GLU A 1 167 ? -36.914 11.768 11.349 1.00 95.12 167 GLU A O 1
ATOM 1452 N N . GLN A 1 168 ? -34.995 11.412 10.248 1.00 96.00 168 GLN A N 1
ATOM 1453 C CA . GLN A 1 168 ? -35.044 12.613 9.405 1.00 96.00 168 GLN A CA 1
ATOM 1454 C C . GLN A 1 168 ? -35.706 12.373 8.035 1.00 96.00 168 GLN A C 1
ATOM 1456 O O . GLN A 1 168 ? -35.570 13.218 7.149 1.00 96.00 168 GLN A O 1
ATOM 1461 N N . ASP A 1 169 ? -36.366 11.227 7.834 1.00 94.06 169 ASP A N 1
ATOM 1462 C CA . ASP A 1 169 ? -36.982 10.805 6.564 1.00 94.06 169 ASP A CA 1
ATOM 1463 C C . ASP A 1 169 ? -35.998 10.814 5.369 1.00 94.06 169 ASP A C 1
ATOM 1465 O O . ASP A 1 169 ? -36.344 11.073 4.213 1.00 94.06 169 ASP A O 1
ATOM 1469 N N . LYS A 1 170 ? -34.712 10.545 5.642 1.00 94.88 170 LYS A N 1
ATOM 1470 C CA . LYS A 1 170 ? -33.662 10.438 4.621 1.00 94.88 170 LYS A CA 1
ATOM 1471 C C . LYS A 1 170 ? -33.494 8.990 4.179 1.00 94.88 170 LYS A C 1
ATOM 1473 O O . LYS A 1 170 ? -33.437 8.065 4.986 1.00 94.88 170 LYS A O 1
ATOM 1478 N N . LYS A 1 171 ? -33.314 8.791 2.871 1.00 90.88 171 LYS A N 1
ATOM 1479 C CA . LYS A 1 171 ? -32.980 7.477 2.305 1.00 90.88 171 LYS A CA 1
ATOM 1480 C C . LYS A 1 171 ? -31.499 7.168 2.522 1.00 90.88 171 LYS A C 1
ATOM 1482 O O . LYS A 1 171 ? -30.644 7.940 2.093 1.00 90.88 171 LYS A O 1
ATOM 1487 N N . VAL A 1 172 ? -31.212 6.016 3.123 1.00 90.19 172 VAL A N 1
ATOM 1488 C CA . VAL A 1 172 ? -29.851 5.500 3.337 1.00 90.19 172 VAL A CA 1
ATOM 1489 C C . VAL A 1 172 ? -29.702 4.152 2.645 1.00 90.19 172 VAL A C 1
ATOM 1491 O O . VAL A 1 172 ? -30.598 3.314 2.707 1.00 90.19 172 VAL A O 1
ATOM 1494 N N . ILE A 1 173 ? -28.558 3.945 1.992 1.00 88.50 173 ILE A N 1
ATOM 1495 C CA . ILE A 1 173 ? -28.147 2.645 1.456 1.00 88.50 173 ILE A CA 1
ATOM 1496 C C . ILE A 1 173 ? -26.993 2.147 2.321 1.00 88.50 173 ILE A C 1
ATOM 1498 O O . ILE A 1 173 ? -25.974 2.823 2.442 1.00 88.50 173 ILE A O 1
ATOM 1502 N N . VAL A 1 174 ? -27.159 0.963 2.906 1.00 86.75 174 VAL A N 1
ATOM 1503 C CA . VAL A 1 174 ? -26.144 0.307 3.734 1.00 86.75 174 VAL A CA 1
ATOM 1504 C C . VAL A 1 174 ? -25.545 -0.860 2.953 1.00 86.75 174 VAL A C 1
ATOM 1506 O O . VAL A 1 174 ? -26.273 -1.722 2.466 1.00 86.75 174 VAL A O 1
ATOM 1509 N N . ILE A 1 175 ? -24.215 -0.898 2.857 1.00 84.31 175 ILE A N 1
ATOM 1510 C CA . ILE A 1 175 ? -23.461 -2.019 2.286 1.00 84.31 175 ILE A CA 1
ATOM 1511 C C . ILE A 1 175 ? -22.650 -2.644 3.423 1.00 84.31 175 ILE A C 1
ATOM 1513 O O . ILE A 1 175 ? -21.693 -2.038 3.898 1.00 84.31 175 ILE A O 1
ATOM 1517 N N . ILE A 1 176 ? -23.033 -3.845 3.862 1.00 81.19 176 ILE A N 1
ATOM 1518 C CA . ILE A 1 176 ? -22.287 -4.633 4.854 1.00 81.19 176 ILE A CA 1
ATOM 1519 C C . ILE A 1 176 ? -21.640 -5.807 4.129 1.00 81.19 176 ILE A C 1
ATOM 1521 O O . ILE A 1 176 ? -22.302 -6.514 3.374 1.00 81.19 176 ILE A O 1
ATOM 1525 N N . SER A 1 177 ? -20.350 -6.015 4.375 1.00 79.44 177 SER A N 1
ATOM 1526 C CA . SER A 1 177 ? -19.619 -7.177 3.887 1.00 79.44 177 SER A CA 1
ATOM 1527 C C . SER A 1 177 ? -18.744 -7.722 5.006 1.00 79.44 177 SER A C 1
ATOM 1529 O O . SER A 1 177 ? -17.826 -7.043 5.455 1.00 79.44 177 SER A O 1
ATOM 1531 N N . ASP A 1 178 ? -19.004 -8.954 5.422 1.00 76.12 178 ASP A N 1
ATOM 1532 C CA . ASP A 1 178 ? -18.198 -9.713 6.387 1.00 76.12 178 ASP A CA 1
ATOM 1533 C C . ASP A 1 178 ? -16.923 -10.305 5.756 1.00 76.12 178 ASP A C 1
ATOM 1535 O O . ASP A 1 178 ? -15.947 -10.570 6.451 1.00 76.12 178 ASP A O 1
ATOM 1539 N N . GLY A 1 179 ? -16.910 -10.462 4.428 1.00 76.06 179 GLY A N 1
ATOM 1540 C CA . GLY A 1 179 ? -15.777 -11.011 3.677 1.00 76.06 179 GLY A CA 1
ATOM 1541 C C . GLY A 1 179 ? -14.751 -9.999 3.150 1.00 76.06 179 GLY A C 1
ATOM 1542 O O . GLY A 1 179 ? -13.771 -10.410 2.527 1.00 76.06 179 GLY A O 1
ATOM 1543 N N . LEU A 1 180 ? -14.945 -8.686 3.343 1.00 83.06 180 LEU A N 1
ATOM 1544 C CA . LEU A 1 180 ? -13.975 -7.699 2.857 1.00 83.06 180 LEU A CA 1
ATOM 1545 C C . LEU A 1 180 ? -12.866 -7.495 3.883 1.00 83.06 180 LEU A C 1
ATOM 1547 O O . LEU A 1 180 ? -13.108 -7.044 5.001 1.00 83.06 180 LEU A O 1
ATOM 1551 N N . ARG A 1 181 ? -11.622 -7.733 3.460 1.00 90.50 181 ARG A N 1
ATOM 1552 C CA . ARG A 1 181 ? -10.469 -7.200 4.185 1.00 90.50 181 ARG A CA 1
ATOM 1553 C C . ARG A 1 181 ? -10.537 -5.670 4.205 1.00 90.50 181 ARG A C 1
ATOM 1555 O O . ARG A 1 181 ? -11.070 -5.041 3.281 1.00 90.50 181 ARG A O 1
ATOM 1562 N N . PHE A 1 182 ? -9.998 -5.072 5.262 1.00 91.75 182 PHE A N 1
ATOM 1563 C CA . PHE A 1 182 ? -10.133 -3.641 5.522 1.00 91.75 182 PHE A CA 1
ATOM 1564 C C . PHE A 1 182 ? -9.640 -2.774 4.351 1.00 91.75 182 PHE A C 1
ATOM 1566 O O . PHE A 1 182 ? -10.314 -1.825 3.954 1.00 91.75 182 PHE A O 1
ATOM 1573 N N . GLU A 1 183 ? -8.511 -3.118 3.728 1.00 94.81 183 GLU A N 1
ATOM 1574 C CA . GLU A 1 183 ? -7.930 -2.360 2.618 1.00 94.81 183 GLU A CA 1
ATOM 1575 C C . GLU A 1 183 ? -8.782 -2.393 1.341 1.00 94.81 183 GLU A C 1
ATOM 1577 O O . GLU A 1 183 ? -8.752 -1.451 0.539 1.00 94.81 183 GLU A O 1
ATOM 1582 N N . ALA A 1 184 ? -9.539 -3.475 1.141 1.00 93.56 184 ALA A N 1
ATOM 1583 C CA . ALA A 1 184 ? -10.491 -3.613 0.046 1.00 93.56 184 ALA A CA 1
ATOM 1584 C C . ALA A 1 184 ? -11.764 -2.798 0.320 1.00 93.56 184 ALA A C 1
ATOM 1586 O O . ALA A 1 184 ? -12.242 -2.095 -0.575 1.00 93.56 184 ALA A O 1
ATOM 1587 N N . GLY A 1 185 ? -12.258 -2.818 1.563 1.00 92.81 185 GLY A N 1
ATOM 1588 C CA . GLY A 1 185 ? -13.344 -1.944 2.013 1.00 92.81 185 GLY A CA 1
ATOM 1589 C C . GLY A 1 185 ? -12.992 -0.464 1.849 1.00 92.81 185 GLY A C 1
ATOM 1590 O O . GLY A 1 185 ? -13.765 0.301 1.271 1.00 92.81 185 GLY A O 1
ATOM 1591 N N . GLN A 1 186 ? -11.778 -0.075 2.243 1.00 92.94 186 GLN A N 1
ATOM 1592 C CA . GLN A 1 186 ? -11.297 1.296 2.101 1.00 92.94 186 GLN A CA 1
ATOM 1593 C C . GLN A 1 186 ? -11.130 1.713 0.632 1.00 92.94 186 GLN A C 1
ATOM 1595 O O . GLN A 1 186 ? -11.422 2.856 0.275 1.00 92.94 186 GLN A O 1
ATOM 1600 N N . GLU A 1 187 ? -10.706 0.799 -0.248 1.00 93.00 187 GLU A N 1
ATOM 1601 C CA . GLU A 1 187 ? -10.691 1.054 -1.693 1.00 93.00 187 GLU A CA 1
ATOM 1602 C C . GLU A 1 187 ? -12.109 1.282 -2.241 1.00 93.00 187 GLU A C 1
ATOM 1604 O O . GLU A 1 187 ? -12.326 2.226 -3.006 1.00 93.00 187 GLU A O 1
ATOM 1609 N N . LEU A 1 188 ? -13.080 0.446 -1.857 1.00 91.69 188 LEU A N 1
ATOM 1610 C CA . LEU A 1 188 ? -14.476 0.600 -2.270 1.00 91.69 188 LEU A CA 1
ATOM 1611 C C . LEU A 1 188 ? -15.051 1.937 -1.790 1.00 91.69 188 LEU A C 1
ATOM 1613 O O . LEU A 1 188 ? -15.624 2.671 -2.596 1.00 91.69 188 LEU A O 1
ATOM 1617 N N . PHE A 1 189 ? -14.832 2.283 -0.520 1.00 90.25 189 PHE A N 1
ATOM 1618 C CA . PHE A 1 189 ? -15.220 3.573 0.047 1.00 90.25 189 PHE A CA 1
ATOM 1619 C C . PHE A 1 189 ? -14.665 4.730 -0.796 1.00 90.25 189 PHE A C 1
ATOM 1621 O O . PHE A 1 189 ? -15.418 5.558 -1.301 1.00 90.25 189 PHE A O 1
ATOM 1628 N N . GLN A 1 190 ? -13.360 4.744 -1.081 1.00 91.50 190 GLN A N 1
ATOM 1629 C CA . GLN A 1 190 ? -12.759 5.796 -1.910 1.00 91.50 190 GLN A CA 1
ATOM 1630 C C . GLN A 1 190 ? -13.354 5.879 -3.323 1.00 91.50 190 GLN A C 1
ATOM 1632 O O . GLN A 1 190 ? -13.411 6.965 -3.896 1.00 91.50 190 GLN A O 1
ATOM 1637 N N . ARG A 1 191 ? -13.782 4.754 -3.907 1.00 91.44 191 ARG A N 1
ATOM 1638 C CA . ARG A 1 191 ? -14.419 4.733 -5.233 1.00 91.44 191 ARG A CA 1
ATOM 1639 C C . ARG A 1 191 ? -15.836 5.292 -5.211 1.00 91.44 191 ARG A C 1
ATOM 1641 O O . ARG A 1 191 ? -16.204 5.965 -6.164 1.00 91.44 191 ARG A O 1
ATOM 1648 N N . LEU A 1 192 ? -16.601 5.035 -4.151 1.00 90.00 192 LEU A N 1
ATOM 1649 C CA . LEU A 1 192 ? -17.959 5.566 -3.993 1.00 90.00 192 LEU A CA 1
ATOM 1650 C C . LEU A 1 192 ? -17.961 7.076 -3.716 1.00 90.00 192 LEU A C 1
ATOM 1652 O O . LEU A 1 192 ? -18.863 7.779 -4.158 1.00 90.00 192 LEU A O 1
ATOM 1656 N N . PHE A 1 193 ? -16.941 7.576 -3.014 1.00 85.00 193 PHE A N 1
ATOM 1657 C CA . PHE A 1 193 ? -16.833 8.989 -2.634 1.00 85.00 193 PHE A CA 1
ATOM 1658 C C . PHE A 1 193 ? -15.994 9.843 -3.600 1.00 85.00 193 PHE A C 1
ATOM 1660 O O . PHE A 1 193 ? -15.913 11.062 -3.435 1.00 85.00 193 PHE A O 1
ATOM 1667 N N . ARG A 1 194 ? -15.388 9.242 -4.632 1.00 74.31 194 ARG A N 1
ATOM 1668 C CA . ARG A 1 194 ? -14.785 9.986 -5.746 1.00 74.31 194 ARG A CA 1
ATOM 1669 C C . ARG A 1 194 ? -15.891 10.477 -6.684 1.00 74.31 194 ARG A C 1
ATOM 1671 O O . ARG A 1 194 ? -16.493 9.670 -7.385 1.00 74.31 194 ARG A O 1
ATOM 1678 N N . ARG A 1 195 ? -16.137 11.790 -6.669 1.00 51.66 195 ARG A N 1
ATOM 1679 C CA . ARG A 1 195 ? -16.886 12.499 -7.719 1.00 51.66 195 ARG A CA 1
ATOM 1680 C C . ARG A 1 195 ? -16.051 12.630 -8.986 1.00 51.66 195 ARG A C 1
ATOM 1682 O O . ARG A 1 195 ? -14.823 12.837 -8.845 1.00 51.66 195 ARG A O 1
#

pLDDT: mean 89.17, std 10.36, range [51.03, 98.5]

Organism: NCBI:txid1073423

Radius of gyration: 20.94 Å; chains: 1; bounding box: 56×27×60 Å

Sequence (195 aa):
MTEVQTFQWFDNYLIQQLASQLANGGIDYDYYDQLIAQRRGKFWYKDYRTAYHALRWSLKLVKAVDEMTSLLAKIHDKHLFWQMYQTNFYKIDQAYRKFYFYSDQLIHLNDSFEDLTLTVERHYHQLFLKEFAAKWDQLVMQEARLSRKDITQQTHFYSDEVASFVEQDKKVIVIISDGLRFEAGQELFQRLFRR

Foldseek 3Di:
DVVVQQDPVVLVVVLLVLLQDLLVDPDDLVVSLVVLVVCPPHDCCVVCVLSSQLSNLLSQLLVLLVVVVVVLVPDDAVLSLVVCCLPRVLSNVLSLVRNCVSVVPDPDDDPSNVSSNVSSVCSPVPRNPVVSVVSNVVNVVVDPDDPPPNDDDPVCCCVPPPVVCVVVVHDDDDDDDPPDDSSRVVVVVCVVPDD

Secondary structure (DSSP, 8-state):
-TTGGGSHHHHHHHHHHHHHHHHH----HHHHHHHHHHHTTSTTHHHHHHHHHHHHHHHHHHHHHHHHHHHHTT--SHHHHHHHIIIIIHHHHHHHHHHHHHHTT-S---HHHHHHHHHHHHIIIIIIIHHHHHHHHHHHHHSSS--TTSS--GGGHIIIIIHHHHHTT--------SS--HHHHHHHHHHHH--